Protein AF-A0A954GM32-F1 (afdb_monomer_lite)

Sequence (232 aa):
PTSNLRGQPPFKSEHTPGLSDAQLQRWQVTKVRANELAKTDLSAAANAYQQAVALNPKHAMTSYECGRILEIAGRYDEALPDFIRARDEDICPLRMISELEMTMQYVARDRDVPFINLHEFLENQTPSHILGDEWLVDHVHPSFDGNQQIGLRLAEEFISRRWASVSNINWREHSEVRFKEHFATLDKSYFHRGQRMLRALRGWTRGEADGPHVSTKFPHLLDDSNEPPSTD

Structure (mmCIF, N/CA/C/O backbone):
data_AF-A0A954GM32-F1
#
_entry.id   AF-A0A954GM32-F1
#
loop_
_atom_site.group_PDB
_atom_site.id
_atom_site.type_symbol
_atom_site.label_atom_id
_atom_site.label_alt_id
_atom_site.label_comp_id
_atom_site.label_asym_id
_atom_site.label_entity_id
_atom_site.label_seq_id
_atom_site.pdbx_PDB_ins_code
_atom_site.Cartn_x
_atom_site.Cartn_y
_atom_site.Cartn_z
_atom_site.occupancy
_atom_site.B_iso_or_equiv
_atom_site.auth_seq_id
_atom_site.auth_comp_id
_atom_site.auth_asym_id
_atom_site.auth_atom_id
_atom_site.pdbx_PDB_model_num
ATOM 1 N N . PRO A 1 1 ? -3.009 -0.354 -9.844 1.00 85.81 1 PRO A N 1
ATOM 2 C CA . PRO A 1 1 ? -2.086 0.747 -9.484 1.00 85.81 1 PRO A CA 1
ATOM 3 C C . PRO A 1 1 ? -1.394 0.446 -8.165 1.00 85.81 1 PRO A C 1
ATOM 5 O O . PRO A 1 1 ? -1.975 -0.235 -7.329 1.00 85.81 1 PRO A O 1
ATOM 8 N N . THR A 1 2 ? -0.180 0.945 -7.962 1.00 93.19 2 THR A N 1
ATOM 9 C CA . THR A 1 2 ? 0.515 0.781 -6.682 1.00 93.19 2 THR A CA 1
ATOM 10 C C . THR A 1 2 ? -0.237 1.517 -5.572 1.00 93.19 2 THR A C 1
ATOM 12 O O . THR A 1 2 ? -0.892 2.531 -5.810 1.00 93.19 2 THR A O 1
ATOM 15 N N . SER A 1 3 ? -0.194 0.985 -4.355 1.00 95.31 3 SE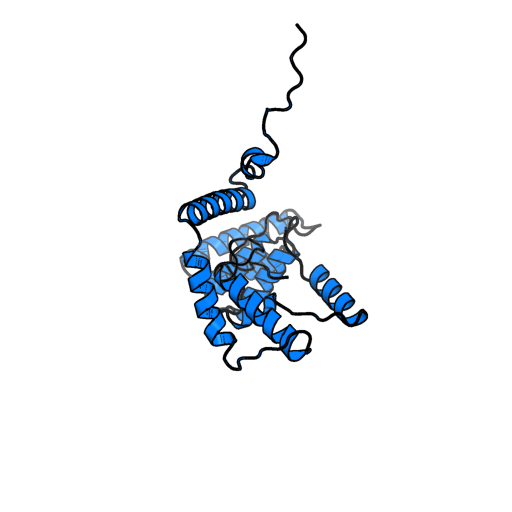R A N 1
ATOM 16 C CA . SER A 1 3 ? -0.804 1.612 -3.180 1.00 95.31 3 SER A CA 1
ATOM 17 C C . SER A 1 3 ? 0.119 1.418 -1.999 1.00 95.31 3 SER A C 1
ATOM 19 O O . SER A 1 3 ? 0.561 0.302 -1.748 1.00 95.31 3 SER A O 1
ATOM 21 N N . ASN A 1 4 ? 0.397 2.495 -1.276 1.00 95.75 4 ASN A N 1
ATOM 22 C CA . ASN A 1 4 ? 1.172 2.414 -0.051 1.00 95.75 4 ASN A CA 1
ATOM 23 C C . ASN A 1 4 ? 0.267 1.851 1.043 1.00 95.75 4 ASN A C 1
ATOM 25 O O . ASN A 1 4 ? -0.637 2.541 1.520 1.00 95.75 4 ASN A O 1
ATOM 29 N N . LEU A 1 5 ? 0.450 0.572 1.366 1.00 96.69 5 LEU A N 1
ATOM 30 C CA . LEU A 1 5 ? -0.408 -0.147 2.301 1.00 96.69 5 LEU A CA 1
ATOM 31 C C . LEU A 1 5 ? 0.021 0.115 3.745 1.00 96.69 5 LEU A C 1
ATOM 33 O O . LEU A 1 5 ? -0.804 0.483 4.579 1.00 96.69 5 LEU A O 1
ATOM 37 N N . ARG A 1 6 ? 1.322 -0.016 4.032 1.00 93.44 6 ARG A N 1
ATOM 38 C CA . ARG A 1 6 ? 1.855 0.065 5.406 1.00 93.44 6 ARG A CA 1
ATOM 39 C C . ARG A 1 6 ? 2.293 1.455 5.861 1.00 93.44 6 ARG A C 1
ATOM 41 O O . ARG A 1 6 ? 2.417 1.673 7.067 1.00 93.44 6 ARG A O 1
ATOM 48 N N . GLY A 1 7 ? 2.584 2.354 4.919 1.00 91.06 7 GLY A N 1
ATOM 49 C CA . GLY A 1 7 ? 3.070 3.715 5.175 1.00 91.06 7 GLY A CA 1
ATOM 50 C C . GLY A 1 7 ? 1.975 4.783 5.136 1.00 91.06 7 GLY A C 1
ATOM 51 O O . GLY A 1 7 ? 2.182 5.893 5.628 1.00 91.06 7 GLY A O 1
ATOM 52 N N . GLN A 1 8 ? 0.790 4.454 4.609 1.00 91.62 8 GLN A N 1
ATOM 53 C CA . GLN A 1 8 ? -0.335 5.381 4.526 1.00 91.62 8 GLN A CA 1
ATOM 54 C C . GLN A 1 8 ? -1.547 4.881 5.336 1.00 91.62 8 GLN A C 1
ATOM 56 O O . GLN A 1 8 ? -2.275 4.000 4.860 1.00 91.62 8 GLN A O 1
ATOM 61 N N . PRO A 1 9 ? -1.841 5.482 6.507 1.00 93.56 9 PRO A N 1
ATOM 62 C CA . PRO A 1 9 ? -3.074 5.199 7.230 1.00 93.56 9 PRO A CA 1
ATOM 63 C C . PRO A 1 9 ? -4.310 5.647 6.433 1.00 93.56 9 PRO A C 1
ATOM 65 O O . PRO A 1 9 ? -4.191 6.474 5.522 1.00 93.56 9 PRO A O 1
ATOM 68 N N . PRO A 1 10 ? -5.501 5.124 6.768 1.00 94.44 10 PRO A N 1
ATOM 69 C CA . PRO A 1 10 ? -6.756 5.599 6.203 1.00 94.44 10 PRO A CA 1
ATOM 70 C C . PRO A 1 10 ? -6.972 7.095 6.441 1.00 94.44 10 PRO A C 1
ATOM 72 O O . PRO A 1 10 ? -6.672 7.593 7.528 1.00 94.44 10 PRO A O 1
ATOM 75 N N . PHE A 1 11 ? -7.527 7.796 5.454 1.00 91.25 11 PHE A N 1
ATOM 76 C CA . PHE A 1 11 ? -7.845 9.222 5.555 1.00 91.25 11 PHE A CA 1
ATOM 77 C C . PHE A 1 11 ? -9.081 9.467 6.414 1.00 91.25 11 PHE A C 1
ATOM 79 O O . PHE A 1 11 ? -9.117 10.411 7.205 1.00 91.25 11 PHE A O 1
ATOM 86 N N . LYS A 1 12 ? -10.106 8.618 6.268 1.00 92.25 12 LYS A N 1
ATOM 87 C CA . LYS A 1 12 ? -11.331 8.717 7.058 1.00 92.25 12 LYS A CA 1
ATOM 88 C C . LYS A 1 12 ? -11.894 7.333 7.357 1.00 92.25 12 LYS A C 1
ATOM 90 O O . LYS A 1 12 ? -12.041 6.496 6.478 1.00 92.25 12 LYS A O 1
ATOM 95 N N . SER A 1 13 ? -12.235 7.100 8.620 1.00 95.00 13 SER A N 1
ATOM 96 C CA . SER A 1 13 ? -12.880 5.864 9.073 1.00 95.00 13 SER A CA 1
ATOM 97 C C . SER A 1 13 ? -14.277 6.157 9.590 1.00 95.00 13 SER A C 1
ATOM 99 O O . SER A 1 13 ? -14.496 7.166 10.259 1.00 95.00 13 SER A O 1
ATOM 101 N N . GLU A 1 14 ? -15.203 5.249 9.318 1.00 96.00 14 GLU A N 1
ATOM 102 C CA . GLU A 1 14 ? -16.542 5.255 9.898 1.00 96.00 14 GLU A CA 1
ATOM 103 C C . GLU A 1 14 ? -16.808 3.912 10.577 1.00 96.00 14 GLU A C 1
ATOM 105 O O . GLU A 1 14 ? -16.136 2.909 10.329 1.00 96.00 14 GLU A O 1
ATOM 110 N N . HIS A 1 15 ? -17.749 3.898 11.516 1.00 97.75 15 HIS A N 1
ATOM 111 C CA . HIS A 1 15 ? -18.150 2.652 12.150 1.00 97.75 15 HIS A CA 1
ATOM 112 C C . HIS A 1 15 ? -19.008 1.822 11.202 1.00 97.75 15 HIS A C 1
ATOM 114 O O . HIS A 1 15 ? -19.748 2.347 10.371 1.00 97.75 15 HIS A O 1
ATOM 120 N N . THR A 1 16 ? -18.955 0.508 11.391 1.00 97.75 16 THR A N 1
ATOM 121 C CA . THR A 1 16 ? -19.852 -0.430 10.723 1.00 97.75 16 THR A CA 1
ATOM 122 C C . THR A 1 16 ? -21.302 0.016 10.951 1.00 97.75 16 THR A C 1
ATOM 124 O O . THR A 1 16 ? -21.699 0.208 12.106 1.00 97.75 16 THR A O 1
ATOM 127 N N . PRO A 1 17 ? -22.103 0.202 9.885 1.00 97.12 17 PRO A N 1
ATOM 128 C CA . PRO A 1 17 ? -23.486 0.633 10.028 1.00 97.12 17 PRO A CA 1
ATOM 129 C C . PRO A 1 17 ? -24.294 -0.323 10.911 1.00 97.12 17 PRO A C 1
ATOM 131 O O . PRO A 1 17 ? -24.181 -1.542 10.789 1.00 97.12 17 PRO A O 1
ATOM 134 N N . GLY A 1 18 ? -25.130 0.235 11.789 1.00 97.06 18 GLY A N 1
ATOM 135 C CA . GLY A 1 18 ? -26.040 -0.541 12.638 1.00 97.06 18 GLY A CA 1
ATOM 136 C C . GLY A 1 18 ? -25.435 -1.100 13.931 1.00 97.06 18 GLY A C 1
ATOM 137 O O . GLY A 1 18 ? -26.121 -1.841 14.634 1.00 97.06 18 GLY A O 1
ATOM 138 N N . LEU A 1 19 ? -24.192 -0.753 14.285 1.00 97.50 19 LEU A N 1
ATOM 139 C CA . LEU A 1 19 ? -23.661 -1.071 15.613 1.00 97.50 19 LEU A CA 1
ATOM 140 C C . LEU A 1 19 ? -24.409 -0.292 16.705 1.00 97.50 19 LEU A C 1
ATOM 142 O O . LEU A 1 19 ? -24.574 0.921 16.622 1.00 97.50 19 LEU A O 1
ATOM 146 N N . SER A 1 20 ? -24.819 -1.002 17.755 1.00 98.00 20 SER A N 1
ATOM 147 C CA . SER A 1 20 ? -25.364 -0.407 18.981 1.00 98.00 20 SER A CA 1
ATOM 148 C C . SER A 1 20 ? -24.281 0.283 19.815 1.00 98.00 20 SER A C 1
ATOM 150 O O . SER A 1 20 ? -23.107 -0.095 19.761 1.00 98.00 20 SER A O 1
ATOM 152 N N . ASP A 1 21 ? -24.686 1.197 20.699 1.00 97.88 21 ASP A N 1
ATOM 153 C CA . ASP A 1 21 ? -23.781 1.846 21.657 1.00 97.88 21 ASP A CA 1
ATOM 154 C C . ASP A 1 21 ? -22.993 0.825 22.488 1.00 97.88 21 ASP A C 1
ATOM 156 O O . ASP A 1 21 ? -21.792 0.969 22.692 1.00 97.88 21 ASP A O 1
ATOM 160 N N . ALA A 1 22 ? -23.626 -0.276 22.904 1.00 98.00 22 ALA A N 1
ATOM 161 C CA . ALA A 1 22 ? -22.954 -1.342 23.646 1.00 98.00 22 ALA A CA 1
ATOM 162 C C . ALA A 1 22 ? -21.897 -2.093 22.809 1.00 98.00 22 ALA A C 1
ATOM 164 O O . ALA A 1 22 ? -20.917 -2.605 23.355 1.00 98.00 22 ALA A O 1
ATOM 165 N N . GLN A 1 23 ? -22.073 -2.207 21.489 1.00 97.75 23 GLN A N 1
ATOM 166 C CA . GLN A 1 23 ? -21.044 -2.755 20.596 1.00 97.75 23 GLN A CA 1
ATOM 167 C C . GLN A 1 23 ? -19.897 -1.763 20.404 1.00 97.75 23 GLN A C 1
ATOM 169 O O . GLN A 1 23 ? -18.741 -2.167 20.513 1.00 97.75 23 GLN A O 1
ATOM 174 N N . LEU A 1 24 ? -20.207 -0.480 20.202 1.00 98.12 24 LEU A N 1
ATOM 175 C CA . LEU A 1 24 ? -19.203 0.578 20.065 1.00 98.12 24 LEU A CA 1
ATOM 176 C C . LEU A 1 24 ? -18.358 0.728 21.335 1.00 98.12 24 LEU A C 1
ATOM 178 O O . LEU A 1 24 ? -17.135 0.789 21.252 1.00 98.12 24 LEU A O 1
ATOM 182 N N . GLN A 1 25 ? -18.980 0.684 22.516 1.00 98.31 25 GLN A N 1
ATOM 183 C CA . GLN A 1 25 ? -18.265 0.708 23.794 1.00 98.31 25 GLN A CA 1
ATOM 184 C C . GLN A 1 25 ? -17.346 -0.508 23.957 1.00 98.31 25 GLN A C 1
ATOM 186 O O . GLN A 1 25 ? -16.184 -0.358 24.332 1.00 98.31 25 GLN A O 1
ATOM 191 N N . ARG A 1 26 ? -17.820 -1.717 23.618 1.00 98.44 26 ARG A N 1
ATOM 192 C CA . ARG A 1 26 ? -16.974 -2.923 23.642 1.00 98.44 26 ARG A CA 1
ATOM 193 C C . ARG A 1 26 ? -15.796 -2.814 22.680 1.00 98.44 26 ARG A C 1
ATOM 195 O O . ARG A 1 26 ? -14.677 -3.131 23.066 1.00 98.44 26 ARG A O 1
ATOM 202 N N . TRP A 1 27 ? -16.032 -2.349 21.456 1.00 98.50 27 TRP A N 1
ATOM 203 C CA . TRP A 1 27 ? -14.974 -2.098 20.478 1.00 98.50 27 TRP A CA 1
ATOM 204 C C . TRP A 1 27 ? -13.935 -1.102 21.014 1.00 98.50 27 TRP A C 1
ATOM 206 O O . TRP A 1 27 ? -12.740 -1.398 20.988 1.00 98.50 27 TRP A O 1
ATOM 216 N N . GLN A 1 28 ? -14.382 0.023 21.579 1.00 97.88 28 GLN A N 1
ATOM 217 C CA . GLN A 1 28 ? -13.510 1.061 22.130 1.00 97.88 28 GLN A CA 1
ATOM 218 C C . GLN A 1 28 ? -12.652 0.537 23.291 1.00 97.88 28 GLN A C 1
ATOM 220 O O . GLN A 1 28 ? -11.442 0.761 23.316 1.00 97.88 28 GLN A O 1
ATOM 225 N N . VAL A 1 29 ? -13.250 -0.199 24.233 1.00 98.31 29 VAL A N 1
ATOM 226 C CA . VAL A 1 29 ? -12.519 -0.813 25.356 1.00 98.31 29 VAL A CA 1
ATOM 227 C C . VAL A 1 29 ? -11.478 -1.814 24.850 1.00 98.31 29 VAL A C 1
ATOM 229 O O . VAL A 1 29 ? -10.335 -1.799 25.313 1.00 98.31 29 VAL A O 1
ATOM 232 N N . THR A 1 30 ? -11.832 -2.649 23.869 1.00 98.06 30 THR A N 1
ATOM 233 C CA . THR A 1 30 ? -10.901 -3.613 23.264 1.00 98.06 30 THR A CA 1
ATOM 234 C C . THR A 1 30 ? -9.732 -2.911 22.573 1.00 98.06 30 THR A C 1
ATOM 236 O O . THR A 1 30 ? -8.588 -3.318 22.775 1.00 98.06 30 THR A O 1
ATOM 239 N N . LYS A 1 31 ? -9.981 -1.818 21.838 1.00 96.94 31 LYS A N 1
ATOM 240 C CA . LYS A 1 31 ? -8.920 -0.991 21.239 1.00 96.94 31 LYS A CA 1
ATOM 241 C C . LYS A 1 31 ? -7.969 -0.406 22.282 1.00 96.94 31 LYS A C 1
ATOM 243 O O . LYS A 1 31 ? -6.755 -0.489 22.119 1.00 96.94 31 LYS A O 1
ATOM 248 N N . VAL A 1 32 ? -8.502 0.179 23.357 1.00 94.81 32 VAL A N 1
ATOM 249 C CA . VAL A 1 32 ? -7.678 0.748 24.440 1.00 94.81 32 VAL A CA 1
ATOM 250 C C . VAL A 1 32 ? -6.807 -0.336 25.072 1.00 94.81 32 VAL A C 1
ATOM 252 O O . VAL A 1 32 ? -5.607 -0.138 25.245 1.00 94.81 32 VAL A O 1
ATOM 255 N N . ARG A 1 33 ? -7.377 -1.515 25.339 1.00 97.25 33 ARG A N 1
ATOM 256 C CA . ARG A 1 33 ? -6.612 -2.665 25.833 1.00 97.25 33 ARG A CA 1
ATOM 257 C C . ARG A 1 33 ? -5.510 -3.083 24.856 1.00 97.25 33 ARG A C 1
ATOM 259 O O . ARG A 1 33 ? -4.399 -3.354 25.300 1.00 97.25 33 ARG A O 1
ATOM 266 N N . ALA A 1 34 ? -5.799 -3.138 23.556 1.00 93.06 34 ALA A N 1
ATOM 267 C CA . ALA A 1 34 ? -4.814 -3.492 22.537 1.00 93.06 34 ALA A CA 1
ATOM 268 C C . ALA A 1 34 ? -3.636 -2.500 22.510 1.00 93.06 34 ALA A C 1
ATOM 270 O O . ALA A 1 34 ? -2.484 -2.921 22.457 1.00 93.06 34 ALA A O 1
ATOM 271 N N . ASN A 1 35 ? -3.916 -1.199 22.650 1.00 89.81 35 ASN A N 1
ATOM 272 C CA . ASN A 1 35 ? -2.895 -0.153 22.768 1.00 89.81 35 ASN A CA 1
ATOM 273 C C . ASN A 1 35 ? -2.014 -0.292 24.013 1.00 89.81 35 ASN A C 1
ATOM 275 O O . ASN A 1 35 ? -0.806 -0.076 23.934 1.00 89.81 35 ASN A O 1
ATOM 279 N N . GLU A 1 36 ? -2.590 -0.655 25.159 1.00 92.06 36 GLU A N 1
ATOM 280 C CA . GLU A 1 36 ? -1.801 -0.901 26.370 1.00 92.06 36 GLU A CA 1
ATOM 281 C C . GLU A 1 36 ? -0.928 -2.152 26.234 1.00 92.06 36 GLU A C 1
ATOM 283 O O . GLU A 1 36 ? 0.252 -2.116 26.579 1.00 92.06 36 GLU A O 1
ATOM 288 N N . LEU A 1 37 ? -1.471 -3.233 25.662 1.00 90.44 37 LEU A N 1
ATOM 289 C CA . LEU A 1 37 ? -0.716 -4.461 25.400 1.00 90.44 37 LEU A CA 1
ATOM 290 C C . LEU A 1 37 ? 0.425 -4.233 24.406 1.00 90.44 37 LEU A C 1
ATOM 292 O O . LEU A 1 37 ? 1.495 -4.798 24.587 1.00 90.44 37 LEU A O 1
ATOM 296 N N . ALA A 1 38 ? 0.253 -3.362 23.407 1.00 89.00 38 ALA A N 1
ATOM 297 C CA . ALA A 1 38 ? 1.286 -3.083 22.406 1.00 89.00 38 ALA A CA 1
ATOM 298 C C . ALA A 1 38 ? 2.599 -2.544 23.006 1.00 89.00 38 ALA A C 1
ATOM 300 O O . ALA A 1 38 ? 3.642 -2.612 22.360 1.00 89.00 38 ALA A O 1
ATOM 301 N N . LYS A 1 39 ? 2.568 -2.035 24.246 1.00 91.56 39 LYS A N 1
ATOM 302 C CA . LYS A 1 39 ? 3.750 -1.542 24.967 1.00 91.56 39 LYS A CA 1
ATOM 303 C C . LYS A 1 39 ? 4.606 -2.661 25.567 1.00 91.56 39 LYS A C 1
ATOM 305 O O . LYS A 1 39 ? 5.760 -2.410 25.902 1.00 91.56 39 LYS A O 1
ATOM 310 N N . THR A 1 40 ? 4.049 -3.856 25.761 1.00 94.25 40 THR A N 1
ATOM 311 C CA . THR A 1 40 ? 4.691 -4.934 26.534 1.00 94.25 40 THR A CA 1
ATOM 312 C C . THR A 1 40 ? 4.609 -6.308 25.873 1.00 94.25 40 THR A C 1
ATOM 314 O O . THR A 1 40 ? 5.534 -7.099 26.029 1.00 94.25 40 THR A O 1
ATOM 317 N N . ASP A 1 41 ? 3.541 -6.594 25.130 1.00 94.81 41 ASP A N 1
ATOM 318 C CA . ASP A 1 41 ? 3.274 -7.881 24.492 1.00 94.81 41 ASP A CA 1
ATOM 319 C C . ASP A 1 41 ? 2.560 -7.684 23.144 1.00 94.81 41 ASP A C 1
ATOM 321 O O . ASP A 1 41 ? 1.339 -7.515 23.057 1.00 94.81 41 ASP A O 1
ATOM 325 N N . LEU A 1 42 ? 3.346 -7.744 22.067 1.00 90.25 42 LEU A N 1
ATOM 326 C CA . LEU A 1 42 ? 2.861 -7.590 20.695 1.00 90.25 42 LEU A CA 1
ATOM 327 C C . LEU A 1 42 ? 1.902 -8.710 20.269 1.00 90.25 42 LEU A C 1
ATOM 329 O O . LEU A 1 42 ? 0.994 -8.464 19.477 1.00 90.25 42 LEU A O 1
ATOM 333 N N . SER A 1 43 ? 2.064 -9.930 20.791 1.00 94.56 43 SER A N 1
ATOM 334 C CA . SER A 1 43 ? 1.190 -11.057 20.446 1.00 94.56 43 SER A CA 1
ATOM 335 C C . SER A 1 43 ? -0.190 -10.880 21.077 1.00 94.56 43 SER A C 1
ATOM 337 O O . SER A 1 43 ? -1.218 -10.991 20.402 1.00 94.56 43 SER A O 1
ATOM 339 N N . ALA A 1 44 ? -0.226 -10.510 22.360 1.00 95.56 44 ALA A N 1
ATOM 340 C CA . ALA A 1 44 ? -1.471 -10.177 23.042 1.00 95.56 44 ALA A CA 1
ATOM 341 C C . ALA A 1 44 ? -2.147 -8.941 22.425 1.00 95.56 44 ALA A C 1
ATOM 343 O O . ALA A 1 44 ? -3.373 -8.924 22.282 1.00 95.56 44 ALA A O 1
ATOM 344 N N . ALA A 1 45 ? -1.364 -7.935 22.022 1.00 93.31 45 ALA A N 1
ATOM 345 C CA . ALA A 1 45 ? -1.867 -6.761 21.316 1.00 93.31 45 ALA A CA 1
ATOM 346 C C . ALA A 1 45 ? -2.505 -7.130 19.972 1.00 93.31 45 ALA A C 1
ATOM 348 O O . ALA A 1 45 ? -3.625 -6.698 19.706 1.00 93.31 45 ALA A O 1
ATOM 349 N N . ALA A 1 46 ? -1.844 -7.969 19.165 1.00 94.62 46 ALA A N 1
ATOM 350 C CA . ALA A 1 46 ? -2.376 -8.451 17.891 1.00 94.62 46 ALA A CA 1
ATOM 351 C C . ALA A 1 46 ? -3.722 -9.164 18.083 1.00 94.62 46 ALA A C 1
ATOM 353 O O . ALA A 1 46 ? -4.700 -8.823 17.424 1.00 94.62 46 ALA A O 1
ATOM 354 N N . ASN A 1 47 ? -3.810 -10.075 19.058 1.00 97.81 47 ASN A N 1
ATOM 355 C CA . ASN A 1 47 ? -5.058 -10.779 19.367 1.00 97.81 47 ASN A CA 1
ATOM 356 C C . ASN A 1 47 ? -6.184 -9.814 19.783 1.00 97.81 47 ASN A C 1
ATOM 358 O O . ASN A 1 47 ? -7.336 -9.980 19.381 1.00 97.81 47 ASN A O 1
ATOM 362 N N . ALA A 1 48 ? -5.870 -8.795 20.589 1.00 97.81 48 ALA A N 1
ATOM 363 C CA . ALA A 1 48 ? -6.846 -7.784 20.991 1.00 97.81 48 ALA A CA 1
ATOM 364 C C . ALA A 1 48 ? -7.274 -6.897 19.808 1.00 97.81 48 ALA A C 1
ATOM 366 O O . ALA A 1 48 ? -8.459 -6.595 19.666 1.00 97.81 48 ALA A O 1
ATOM 367 N N . TYR A 1 49 ? -6.349 -6.529 18.919 1.00 97.88 49 TYR A N 1
ATOM 368 C CA . TYR A 1 49 ? -6.670 -5.792 17.699 1.00 97.88 49 TYR A CA 1
ATOM 369 C C . TYR A 1 49 ? -7.545 -6.600 16.741 1.00 97.88 49 TYR A C 1
ATOM 371 O O . TYR A 1 49 ? -8.546 -6.073 16.263 1.00 97.88 49 TYR A O 1
ATOM 379 N N . GLN A 1 50 ? -7.262 -7.887 16.544 1.00 98.44 50 GLN A N 1
ATOM 380 C CA . GLN A 1 50 ? -8.107 -8.782 15.746 1.00 98.44 50 GLN A CA 1
ATOM 381 C C . GLN A 1 50 ? -9.533 -8.878 16.318 1.00 98.44 50 GLN A C 1
ATOM 383 O O . GLN A 1 50 ? -10.511 -8.846 15.570 1.00 98.44 50 GLN A O 1
ATOM 388 N N . GLN A 1 51 ? -9.685 -8.906 17.650 1.00 98.50 51 GLN A N 1
ATOM 389 C CA . GLN A 1 51 ? -11.003 -8.821 18.296 1.00 98.50 51 GLN A CA 1
ATOM 390 C C . GLN A 1 51 ? -11.687 -7.469 18.045 1.00 98.50 51 GLN A C 1
ATOM 392 O O . GLN A 1 51 ? -12.894 -7.428 17.806 1.00 98.50 51 GLN A O 1
ATOM 397 N N . ALA A 1 52 ? -10.942 -6.361 18.080 1.00 98.19 52 ALA A N 1
ATOM 398 C CA . ALA A 1 52 ? -11.485 -5.044 17.758 1.00 98.19 52 ALA A CA 1
ATOM 399 C C . ALA A 1 52 ? -11.944 -4.968 16.291 1.00 98.19 52 ALA A C 1
ATOM 401 O O . ALA A 1 52 ? -13.046 -4.488 16.031 1.00 98.19 52 ALA A O 1
ATOM 402 N N . VAL A 1 53 ? -11.160 -5.498 15.347 1.00 98.44 53 VAL A N 1
ATOM 403 C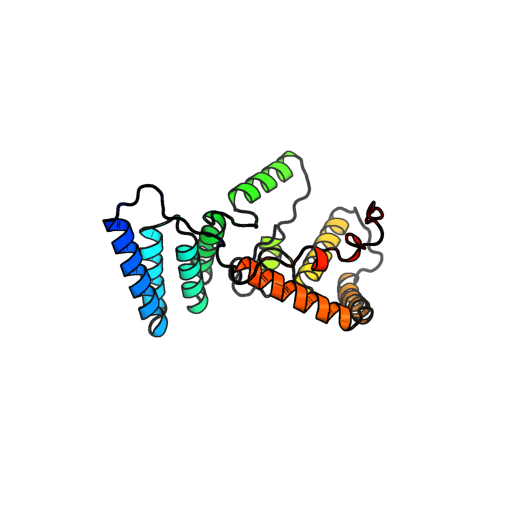 CA . VAL A 1 53 ? -11.558 -5.615 13.935 1.00 98.44 53 VAL A CA 1
ATOM 404 C C . VAL A 1 53 ? -12.850 -6.427 13.814 1.00 98.44 53 VAL A C 1
ATOM 406 O O . VAL A 1 53 ? -13.789 -5.973 13.172 1.00 98.44 53 VAL A O 1
ATOM 409 N N . ALA A 1 54 ? -12.968 -7.569 14.497 1.00 98.25 54 ALA A N 1
ATOM 410 C CA . ALA A 1 54 ? -14.183 -8.388 14.453 1.00 98.25 54 ALA A CA 1
ATOM 411 C C . ALA A 1 54 ? -15.436 -7.669 15.000 1.00 98.25 54 ALA A C 1
ATOM 413 O O . ALA A 1 54 ? -16.543 -7.895 14.512 1.00 98.25 54 ALA A O 1
ATOM 414 N N . LEU A 1 55 ? -15.279 -6.797 16.002 1.00 98.38 55 LEU A N 1
ATOM 415 C CA . LEU A 1 55 ? -16.382 -6.011 16.571 1.00 98.38 55 LEU A CA 1
ATOM 416 C C . LEU A 1 55 ? -16.824 -4.851 15.668 1.00 98.38 55 LEU A C 1
ATOM 418 O O . LEU A 1 55 ? -17.977 -4.427 15.751 1.00 98.38 55 LEU A O 1
ATOM 422 N N . ASN A 1 56 ? -15.919 -4.319 14.844 1.00 98.06 56 ASN A N 1
ATOM 423 C CA . ASN A 1 56 ? -16.184 -3.187 13.962 1.00 98.06 56 ASN A CA 1
ATOM 424 C C . ASN A 1 56 ? -15.442 -3.341 12.618 1.00 98.06 56 ASN A C 1
ATOM 426 O O . ASN A 1 56 ? -14.489 -2.603 12.351 1.00 98.06 56 ASN A O 1
ATOM 430 N N . PRO A 1 57 ? -15.862 -4.297 11.771 1.00 97.44 57 PRO A N 1
ATOM 431 C CA . PRO A 1 57 ? -15.083 -4.742 10.612 1.00 97.44 57 PRO A CA 1
ATOM 432 C C . PRO A 1 57 ? -14.871 -3.674 9.537 1.00 97.44 57 PRO A C 1
ATOM 434 O O . PRO A 1 57 ? -13.876 -3.741 8.823 1.00 97.44 57 PRO A O 1
ATOM 437 N N . LYS A 1 58 ? -15.760 -2.675 9.443 1.00 97.56 58 LYS A N 1
ATOM 438 C CA . LYS A 1 58 ? -15.639 -1.565 8.483 1.00 97.56 58 LYS A CA 1
ATOM 439 C C . LYS A 1 58 ? -14.847 -0.364 8.996 1.00 97.56 58 LYS A C 1
ATOM 441 O O . LYS A 1 58 ? -14.673 0.618 8.286 1.00 97.56 58 LYS A O 1
ATOM 446 N N . HIS A 1 59 ? -14.357 -0.405 10.235 1.00 98.25 59 HIS A N 1
ATOM 447 C CA . HIS A 1 59 ? -13.563 0.700 10.756 1.00 98.25 59 HIS A CA 1
ATOM 448 C C . HIS A 1 59 ? -12.116 0.610 10.255 1.00 98.25 59 HIS A C 1
ATOM 450 O O . HIS A 1 59 ? -11.264 -0.038 10.873 1.00 98.25 59 HIS A O 1
ATOM 456 N N . ALA A 1 60 ? -11.841 1.282 9.134 1.00 97.75 60 ALA A N 1
ATOM 457 C CA . ALA A 1 60 ? -10.571 1.227 8.411 1.00 97.75 60 ALA A CA 1
ATOM 458 C C . ALA A 1 60 ? -9.332 1.417 9.299 1.00 97.75 60 ALA A C 1
ATOM 460 O O . ALA A 1 60 ? -8.406 0.607 9.244 1.00 97.75 60 ALA A O 1
ATOM 461 N N . MET A 1 61 ? -9.321 2.431 10.173 1.00 97.62 61 MET A N 1
ATOM 462 C CA . MET A 1 61 ? -8.180 2.701 11.058 1.00 97.62 61 MET A CA 1
ATOM 463 C C . MET A 1 61 ? -7.900 1.544 12.026 1.00 97.62 61 MET A C 1
ATOM 465 O O . MET A 1 61 ? -6.748 1.289 12.347 1.00 97.62 61 MET A O 1
ATOM 469 N N . THR A 1 62 ? -8.922 0.799 12.462 1.00 97.88 62 THR A N 1
ATOM 470 C CA . THR A 1 62 ? -8.706 -0.363 13.347 1.00 97.88 62 THR A CA 1
ATOM 471 C C . THR A 1 62 ? -8.045 -1.514 12.608 1.00 97.88 62 THR A C 1
ATOM 473 O O . THR A 1 62 ? -7.173 -2.167 13.176 1.00 97.88 62 THR A O 1
ATOM 476 N N . SER A 1 63 ? -8.416 -1.735 11.345 1.00 98.56 63 SER A N 1
ATOM 477 C CA . SER A 1 63 ? -7.711 -2.698 10.494 1.00 98.56 63 SER A CA 1
ATOM 478 C C . SER A 1 63 ? -6.266 -2.248 10.268 1.00 98.56 63 SER A C 1
ATOM 480 O O . SER A 1 63 ? -5.348 -3.034 10.463 1.00 98.56 63 SER A O 1
ATOM 482 N N . TYR A 1 64 ? -6.034 -0.960 9.987 1.00 98.38 64 TYR A N 1
ATOM 483 C CA . TYR A 1 64 ? -4.676 -0.432 9.820 1.00 98.38 64 TYR A CA 1
ATOM 484 C C . TYR A 1 64 ? -3.813 -0.654 11.068 1.00 98.38 64 TYR A C 1
ATOM 486 O O . TYR A 1 64 ? -2.711 -1.185 10.969 1.00 98.38 64 TYR A O 1
ATOM 494 N N . GLU A 1 65 ? -4.317 -0.293 12.250 1.00 97.81 65 GLU A N 1
ATOM 495 C CA . GLU A 1 65 ? -3.618 -0.498 13.523 1.00 97.81 65 GLU A CA 1
ATOM 496 C C . GLU A 1 65 ? -3.329 -1.989 13.790 1.00 97.81 65 GLU A C 1
ATOM 498 O O . GLU A 1 65 ? -2.234 -2.318 14.248 1.00 97.81 65 GLU A O 1
ATOM 503 N N . CYS A 1 66 ? -4.254 -2.896 13.446 1.00 98.25 66 CYS A N 1
ATOM 504 C CA . CYS A 1 66 ? -4.023 -4.342 13.529 1.00 98.25 66 CYS A CA 1
ATOM 505 C C . CYS A 1 66 ? -2.865 -4.782 12.624 1.00 98.25 66 CYS A C 1
ATOM 507 O O . CYS A 1 66 ? -1.914 -5.406 13.102 1.00 98.25 66 CYS A O 1
ATOM 509 N N . GLY A 1 67 ? -2.895 -4.376 11.349 1.00 98.00 67 GLY A N 1
ATOM 510 C CA . GLY A 1 67 ? -1.829 -4.651 10.386 1.00 98.00 67 GLY A CA 1
ATOM 511 C C . GLY A 1 67 ? -0.474 -4.118 10.858 1.00 98.00 67 GLY A C 1
ATOM 512 O O . GLY A 1 67 ? 0.524 -4.831 10.799 1.00 98.00 67 GLY A O 1
ATOM 513 N N . ARG A 1 68 ? -0.433 -2.908 11.435 1.00 97.62 68 ARG A N 1
ATOM 514 C CA . ARG A 1 68 ? 0.789 -2.325 12.021 1.00 97.62 68 ARG A CA 1
ATOM 515 C C . ARG A 1 68 ? 1.340 -3.164 13.174 1.00 97.62 68 ARG A C 1
ATOM 517 O O . ARG A 1 68 ? 2.547 -3.375 13.236 1.00 97.62 68 ARG A O 1
ATOM 524 N N . ILE A 1 69 ? 0.493 -3.635 14.090 1.00 96.75 69 ILE A N 1
ATOM 525 C CA . ILE A 1 69 ? 0.950 -4.470 15.212 1.00 96.75 69 ILE A CA 1
ATOM 526 C C . ILE A 1 69 ? 1.450 -5.833 14.727 1.00 96.75 69 ILE A C 1
ATOM 528 O O . ILE A 1 69 ? 2.493 -6.293 15.193 1.00 96.75 69 ILE A O 1
ATOM 532 N N . LEU A 1 70 ? 0.758 -6.454 13.770 1.00 97.44 70 LEU A N 1
ATOM 533 C CA . LEU A 1 70 ? 1.185 -7.715 13.158 1.00 97.44 70 LEU A CA 1
ATOM 534 C C . LEU A 1 70 ? 2.513 -7.558 12.401 1.00 97.44 70 LEU A C 1
ATOM 536 O O . LEU A 1 70 ? 3.408 -8.384 12.567 1.00 97.44 70 LEU A O 1
ATOM 540 N N . GLU A 1 71 ? 2.687 -6.463 11.655 1.00 95.62 71 GLU A N 1
ATOM 541 C CA . GLU A 1 71 ? 3.944 -6.120 10.978 1.00 95.62 71 GLU A CA 1
ATOM 542 C C . GLU A 1 71 ? 5.100 -5.964 11.980 1.00 95.62 71 GLU A C 1
ATOM 544 O O . GLU A 1 71 ? 6.164 -6.551 11.788 1.00 95.62 71 GLU A O 1
ATOM 549 N N . ILE A 1 72 ? 4.896 -5.212 13.070 1.00 93.69 72 ILE A N 1
ATOM 550 C CA . ILE A 1 72 ? 5.914 -5.016 14.120 1.00 93.69 72 ILE A CA 1
ATOM 551 C C . ILE A 1 72 ? 6.264 -6.350 14.800 1.00 93.69 72 ILE A C 1
ATOM 553 O O . ILE A 1 72 ? 7.416 -6.567 15.173 1.00 93.69 72 ILE A O 1
ATOM 557 N N . ALA A 1 73 ? 5.297 -7.261 14.923 1.00 91.69 73 ALA A N 1
ATOM 558 C CA . ALA A 1 73 ? 5.507 -8.617 15.427 1.00 91.69 73 ALA A CA 1
ATOM 559 C C . ALA A 1 73 ? 6.166 -9.572 14.407 1.00 91.69 73 ALA A C 1
ATOM 561 O O . ALA A 1 73 ? 6.372 -10.741 14.732 1.00 91.69 73 ALA A O 1
ATOM 562 N N . GLY A 1 74 ? 6.471 -9.115 13.185 1.00 94.25 74 GLY A N 1
ATOM 563 C CA . GLY A 1 74 ? 7.047 -9.933 12.111 1.00 94.25 74 GLY A CA 1
ATOM 564 C C . GLY A 1 74 ? 6.062 -10.905 11.448 1.00 94.25 74 GLY A C 1
ATOM 565 O O . GLY A 1 74 ? 6.479 -11.797 10.716 1.00 94.25 74 GLY A O 1
ATOM 566 N N . ARG A 1 75 ? 4.755 -10.757 11.701 1.00 97.00 75 ARG A N 1
ATOM 567 C CA . ARG A 1 75 ? 3.676 -11.618 11.184 1.00 97.00 75 ARG A CA 1
ATOM 568 C C . ARG A 1 75 ? 3.092 -11.020 9.900 1.00 97.00 75 ARG A C 1
ATOM 570 O O . ARG A 1 75 ? 1.935 -10.608 9.867 1.00 97.00 75 ARG A O 1
ATOM 577 N N . TYR A 1 76 ? 3.915 -10.915 8.858 1.00 96.81 76 TYR A N 1
ATOM 578 C CA . TYR A 1 76 ? 3.570 -10.167 7.642 1.00 96.81 76 TYR A CA 1
ATOM 579 C C . TYR A 1 76 ? 2.379 -10.749 6.869 1.00 96.81 76 TYR A C 1
ATOM 581 O O . TYR A 1 76 ? 1.476 -9.998 6.506 1.00 96.81 76 TYR A O 1
ATOM 589 N N . ASP A 1 77 ? 2.319 -12.074 6.714 1.00 97.12 77 ASP A N 1
ATOM 590 C CA . ASP A 1 77 ? 1.213 -12.754 6.020 1.00 97.12 77 ASP A CA 1
ATOM 591 C C . ASP A 1 77 ? -0.147 -12.475 6.677 1.00 97.12 77 ASP A C 1
ATOM 593 O O . ASP A 1 77 ? -1.176 -12.393 6.010 1.00 97.12 77 ASP A O 1
ATOM 597 N N . GLU A 1 78 ? -0.154 -12.289 7.999 1.00 97.50 78 GLU A N 1
ATOM 598 C CA . GLU A 1 78 ? -1.358 -11.946 8.755 1.00 97.50 78 GLU A CA 1
ATOM 599 C C . GLU A 1 78 ? -1.671 -10.448 8.708 1.00 97.50 78 GLU A C 1
ATOM 601 O O . GLU A 1 78 ? -2.836 -10.067 8.798 1.00 97.50 78 GLU A O 1
ATOM 606 N N . ALA A 1 79 ? -0.656 -9.594 8.551 1.00 98.06 79 ALA A N 1
ATOM 607 C CA . ALA A 1 79 ? -0.817 -8.145 8.482 1.00 98.06 79 ALA A CA 1
ATOM 608 C C . ALA A 1 79 ? -1.411 -7.674 7.146 1.00 98.06 79 ALA A C 1
ATOM 610 O O . ALA A 1 79 ? -2.201 -6.725 7.120 1.00 98.06 79 ALA A O 1
ATOM 611 N N . LEU A 1 80 ? -1.035 -8.314 6.032 1.00 97.69 80 LEU A N 1
ATOM 612 C CA . LEU A 1 80 ? -1.427 -7.888 4.686 1.00 97.69 80 LEU A CA 1
ATOM 613 C C . LEU A 1 80 ? -2.958 -7.770 4.503 1.00 97.69 80 LEU A C 1
ATOM 615 O O . LEU A 1 80 ? -3.410 -6.712 4.051 1.00 97.69 80 LEU A O 1
ATOM 619 N N . PRO A 1 81 ? -3.790 -8.758 4.900 1.00 97.94 81 PRO A N 1
ATOM 620 C CA . PRO A 1 81 ? -5.246 -8.644 4.791 1.00 97.94 81 PRO A CA 1
ATOM 621 C C . PRO A 1 81 ? -5.830 -7.449 5.554 1.00 97.94 81 PRO A C 1
ATOM 623 O O . PRO A 1 81 ? -6.806 -6.845 5.105 1.00 97.94 81 PRO A O 1
ATOM 626 N N . ASP A 1 82 ? -5.243 -7.094 6.698 1.00 98.44 82 ASP A N 1
ATOM 627 C CA . ASP A 1 82 ? -5.689 -5.963 7.506 1.00 98.44 82 ASP A CA 1
ATOM 628 C C . ASP A 1 82 ? -5.320 -4.618 6.866 1.00 98.44 82 ASP A C 1
ATOM 630 O O . ASP A 1 82 ? -6.135 -3.692 6.880 1.00 98.44 82 ASP A O 1
ATOM 634 N N . PHE A 1 83 ? -4.156 -4.512 6.216 1.00 98.38 83 PHE A N 1
ATOM 635 C CA . PHE A 1 83 ? -3.817 -3.324 5.426 1.00 98.38 83 PHE A CA 1
ATOM 636 C C . PHE A 1 83 ? -4.694 -3.169 4.178 1.00 98.38 83 PHE A C 1
ATOM 638 O O . PHE A 1 83 ? -5.133 -2.057 3.874 1.00 98.38 83 PHE A O 1
ATOM 645 N N . ILE A 1 84 ? -4.995 -4.267 3.476 1.00 97.88 84 ILE A N 1
ATOM 646 C CA . ILE A 1 84 ? -5.918 -4.249 2.331 1.00 97.88 84 ILE A CA 1
ATOM 647 C C . ILE A 1 84 ? -7.305 -3.787 2.788 1.00 97.88 84 ILE A C 1
ATOM 649 O O . ILE A 1 84 ? -7.869 -2.866 2.198 1.00 97.88 84 ILE A O 1
ATOM 653 N N . ARG A 1 85 ? -7.824 -4.346 3.892 1.00 98.31 85 ARG A N 1
ATOM 654 C CA . ARG A 1 85 ? -9.112 -3.921 4.461 1.00 98.31 85 ARG A CA 1
ATOM 655 C C . ARG A 1 85 ? -9.093 -2.459 4.889 1.00 98.31 85 ARG A C 1
ATOM 657 O O . ARG A 1 85 ? -10.061 -1.746 4.656 1.00 98.31 85 ARG A O 1
ATOM 664 N N . ALA A 1 86 ? -7.997 -1.995 5.485 1.00 98.25 86 ALA A N 1
ATOM 665 C CA . ALA A 1 86 ? -7.850 -0.596 5.867 1.00 98.25 86 ALA A CA 1
ATOM 666 C C . ALA A 1 86 ? -7.946 0.354 4.668 1.00 98.25 86 ALA A C 1
ATOM 668 O O . ALA A 1 86 ? -8.555 1.411 4.784 1.00 98.25 86 ALA A O 1
ATOM 669 N N . ARG A 1 87 ? -7.362 -0.011 3.523 1.00 97.62 87 ARG A N 1
ATOM 670 C CA . ARG A 1 87 ? -7.508 0.749 2.278 1.00 97.62 87 ARG A CA 1
ATOM 671 C C . ARG A 1 87 ? -8.940 0.698 1.752 1.00 97.62 87 ARG A C 1
ATOM 673 O O . ARG A 1 87 ? -9.461 1.729 1.345 1.00 97.62 87 ARG A O 1
ATOM 680 N N . ASP A 1 88 ? -9.526 -0.493 1.702 1.00 97.94 88 ASP A N 1
ATOM 681 C CA . ASP A 1 88 ? -10.808 -0.721 1.034 1.00 97.94 88 ASP A CA 1
ATOM 682 C C . ASP A 1 88 ? -11.996 -0.130 1.809 1.00 97.94 88 ASP A C 1
ATOM 684 O O . ASP A 1 88 ? -12.956 0.324 1.193 1.00 97.94 88 ASP A O 1
ATOM 688 N N . GLU A 1 89 ? -11.919 -0.095 3.142 1.00 97.88 89 GLU A N 1
ATOM 689 C CA . GLU A 1 89 ? -12.947 0.492 4.017 1.00 97.88 89 GLU A CA 1
ATOM 690 C C . GLU A 1 89 ? -12.684 1.977 4.342 1.00 97.88 89 GLU A C 1
ATOM 692 O O . GLU A 1 89 ? -13.432 2.601 5.098 1.00 97.88 89 GLU A O 1
ATOM 697 N N . ASP A 1 90 ? -11.599 2.559 3.824 1.00 97.06 90 ASP A N 1
ATOM 698 C CA . ASP A 1 90 ? -11.346 3.995 3.941 1.00 97.06 90 ASP A CA 1
ATOM 699 C C . ASP A 1 90 ? -12.439 4.754 3.184 1.00 97.06 90 ASP A C 1
ATOM 701 O O . ASP A 1 90 ? -12.672 4.523 1.999 1.00 97.06 90 ASP A O 1
ATOM 705 N N . ILE A 1 91 ? -13.110 5.683 3.861 1.00 95.56 91 ILE A N 1
ATOM 706 C CA . ILE A 1 91 ? -14.226 6.442 3.281 1.00 95.56 91 ILE A CA 1
ATOM 707 C C . ILE A 1 91 ? -13.734 7.421 2.208 1.00 95.56 91 ILE A C 1
ATOM 709 O O . ILE A 1 91 ? -14.496 7.832 1.332 1.00 95.56 91 ILE A O 1
ATOM 713 N N . CYS A 1 92 ? -12.458 7.805 2.262 1.00 92.94 92 CYS A N 1
ATOM 714 C CA . CYS A 1 92 ? -11.833 8.665 1.266 1.00 92.94 92 CYS A CA 1
ATOM 715 C C . CYS A 1 92 ? -10.430 8.132 0.941 1.00 92.94 92 CYS A C 1
ATOM 717 O O . CYS A 1 92 ? -9.437 8.750 1.314 1.00 92.94 92 CYS A O 1
ATOM 719 N N . PRO A 1 93 ? -10.314 6.988 0.244 1.00 90.12 93 PRO A N 1
ATOM 720 C CA . PRO A 1 93 ? -9.051 6.266 0.142 1.00 90.12 93 PRO A CA 1
ATOM 721 C C . PRO A 1 93 ? -7.968 7.059 -0.595 1.00 90.12 93 PRO A C 1
ATOM 723 O O . PRO A 1 93 ? -6.783 6.807 -0.381 1.00 90.12 93 PRO A O 1
ATOM 726 N N . LEU A 1 94 ? -8.362 7.969 -1.501 1.00 92.56 94 LEU A N 1
ATOM 727 C CA . LEU A 1 94 ? -7.488 8.697 -2.440 1.00 92.56 94 LEU A CA 1
ATOM 728 C C . LEU A 1 94 ? -6.506 7.789 -3.213 1.00 92.56 94 LEU A C 1
ATOM 730 O O . LEU A 1 94 ? -5.560 8.254 -3.836 1.00 92.56 94 LEU A O 1
ATOM 734 N N . ARG A 1 95 ? -6.757 6.480 -3.207 1.00 94.50 95 ARG A N 1
ATOM 735 C CA . ARG A 1 95 ? -5.988 5.405 -3.832 1.00 94.50 95 ARG A CA 1
ATOM 736 C C . ARG A 1 95 ? -6.962 4.327 -4.301 1.00 94.50 95 ARG A C 1
ATOM 738 O O . ARG A 1 95 ? -8.124 4.314 -3.896 1.00 94.50 95 ARG A O 1
ATOM 745 N N . MET A 1 96 ? -6.509 3.446 -5.185 1.00 95.62 96 MET A N 1
ATOM 746 C CA . MET A 1 96 ? -7.382 2.442 -5.793 1.00 95.62 96 MET A CA 1
ATOM 747 C C . MET A 1 96 ? -7.708 1.317 -4.804 1.00 95.62 96 MET A C 1
ATOM 749 O O . MET A 1 96 ? -6.796 0.660 -4.309 1.00 95.62 96 MET A O 1
ATOM 753 N N . ILE A 1 97 ? -8.997 1.100 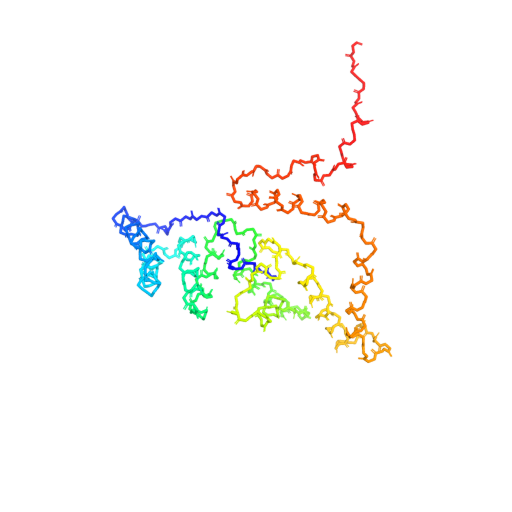-4.536 1.00 96.75 97 ILE A N 1
ATOM 754 C CA . ILE A 1 97 ? -9.495 -0.017 -3.716 1.00 96.75 97 ILE A CA 1
ATOM 755 C C . ILE A 1 97 ? -9.572 -1.317 -4.528 1.00 96.75 97 ILE A C 1
ATOM 757 O O . ILE A 1 97 ? -9.630 -1.272 -5.764 1.00 96.75 97 ILE A O 1
ATOM 761 N N . SER A 1 98 ? -9.635 -2.463 -3.840 1.00 96.44 98 SER A N 1
ATOM 762 C CA . SER A 1 98 ? -9.652 -3.795 -4.473 1.00 96.44 98 SER A CA 1
ATOM 763 C C . SER A 1 98 ? -10.742 -3.940 -5.535 1.00 96.44 98 SER A C 1
ATOM 765 O O . SER A 1 98 ? -10.484 -4.467 -6.612 1.00 96.44 98 SER A O 1
ATOM 767 N N . GLU A 1 99 ? -11.960 -3.462 -5.265 1.00 96.56 99 GLU A N 1
ATOM 768 C CA . GLU A 1 99 ? -13.094 -3.597 -6.193 1.00 96.56 99 GLU A CA 1
ATOM 769 C C . GLU A 1 99 ? -12.850 -2.886 -7.531 1.00 96.56 99 GLU A C 1
ATOM 771 O O . GLU A 1 99 ? -13.068 -3.452 -8.610 1.00 96.56 99 GLU A O 1
ATOM 776 N N . LEU A 1 100 ? -12.335 -1.656 -7.472 1.00 96.25 100 LEU A N 1
ATOM 777 C CA . LEU A 1 100 ? -11.986 -0.896 -8.667 1.00 96.25 100 LEU A CA 1
ATOM 778 C C . LEU A 1 100 ? -10.828 -1.562 -9.411 1.00 96.25 100 LEU A C 1
ATOM 780 O O . LEU A 1 100 ? -10.849 -1.633 -10.640 1.00 96.25 100 LEU A O 1
ATOM 784 N N . GLU A 1 101 ? -9.825 -2.059 -8.686 1.00 95.56 101 GLU A N 1
ATOM 785 C CA . GLU A 1 101 ? -8.687 -2.761 -9.278 1.00 95.56 101 GLU A CA 1
ATOM 786 C C . GLU A 1 101 ? -9.122 -4.037 -10.010 1.00 95.56 101 GLU A C 1
ATOM 788 O O . GLU A 1 101 ? -8.741 -4.231 -11.167 1.00 95.56 101 GLU A O 1
ATOM 793 N N . MET A 1 102 ? -9.989 -4.851 -9.402 1.00 96.12 102 MET A N 1
ATOM 794 C CA . MET A 1 102 ? -10.582 -6.027 -10.048 1.00 96.12 102 MET A CA 1
ATOM 795 C C . MET A 1 102 ? -11.370 -5.645 -11.306 1.00 96.12 102 MET A C 1
ATOM 797 O O . MET A 1 102 ? -11.242 -6.306 -12.337 1.00 96.12 102 MET A O 1
ATOM 801 N N . THR A 1 103 ? -12.137 -4.551 -11.259 1.00 97.12 103 THR A N 1
ATOM 802 C CA . THR A 1 103 ? -12.894 -4.047 -12.418 1.00 97.12 103 THR A CA 1
ATOM 803 C C . THR A 1 103 ? -11.963 -3.615 -13.552 1.00 97.12 103 THR A C 1
ATOM 805 O O . THR A 1 103 ? -12.174 -3.976 -14.709 1.00 97.12 103 THR A O 1
ATOM 808 N N . MET A 1 104 ? -10.895 -2.884 -13.234 1.00 96.38 104 MET A N 1
ATOM 809 C CA . MET A 1 104 ? -9.881 -2.477 -14.206 1.00 96.38 104 MET A CA 1
ATOM 810 C C . MET A 1 104 ? -9.196 -3.695 -14.844 1.00 96.38 104 MET A C 1
ATOM 812 O O . MET A 1 104 ? -9.047 -3.737 -16.065 1.00 96.38 104 MET A O 1
ATOM 816 N N . GLN A 1 105 ? -8.816 -4.698 -14.047 1.00 96.06 105 GLN A N 1
ATOM 817 C CA . GLN A 1 105 ? -8.217 -5.940 -14.549 1.00 96.06 105 GLN A CA 1
ATOM 818 C C . GLN A 1 105 ? -9.185 -6.731 -15.435 1.00 96.06 105 GLN A C 1
ATOM 820 O O . GLN A 1 105 ? -8.776 -7.274 -16.464 1.00 9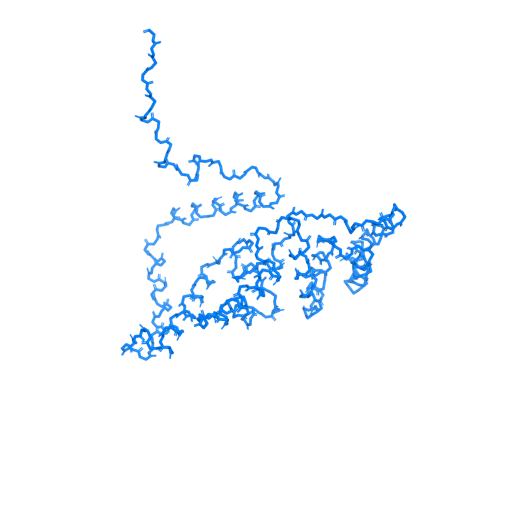6.06 105 GLN A O 1
ATOM 825 N N . TYR A 1 106 ? -10.468 -6.778 -15.063 1.00 97.19 106 TYR A N 1
ATOM 826 C CA . TYR A 1 106 ? -11.515 -7.382 -15.881 1.00 97.19 106 TYR A CA 1
ATOM 827 C C . TYR A 1 106 ? -11.617 -6.692 -17.243 1.00 97.19 106 TYR A C 1
ATOM 829 O O . TYR A 1 106 ? -11.540 -7.369 -18.263 1.00 97.19 106 TYR A O 1
ATOM 837 N N . VAL A 1 107 ? -11.721 -5.358 -17.274 1.00 97.81 107 VAL A N 1
ATOM 838 C CA . VAL A 1 107 ? -11.804 -4.596 -18.532 1.00 97.81 107 VAL A CA 1
ATOM 839 C C . VAL A 1 107 ? -10.548 -4.795 -19.377 1.00 97.81 107 VAL A C 1
ATOM 841 O O . VAL A 1 107 ? -10.658 -4.982 -20.586 1.00 97.81 107 VAL A O 1
ATOM 844 N N . ALA A 1 108 ? -9.361 -4.793 -18.765 1.00 97.44 108 ALA A N 1
ATOM 845 C CA . ALA A 1 108 ? -8.121 -5.038 -19.492 1.00 97.44 108 ALA A CA 1
ATOM 846 C C . ALA A 1 108 ? -8.127 -6.421 -20.162 1.00 97.44 108 ALA A C 1
ATOM 848 O O . ALA A 1 108 ? -7.815 -6.531 -21.343 1.00 97.44 108 ALA A O 1
ATOM 849 N N . ARG A 1 109 ? -8.570 -7.461 -19.444 1.00 97.25 109 ARG A N 1
ATOM 850 C CA . ARG A 1 109 ? -8.704 -8.820 -19.984 1.00 97.25 109 ARG A CA 1
ATOM 851 C C . ARG A 1 109 ? -9.766 -8.917 -21.082 1.00 97.25 109 ARG A C 1
ATOM 853 O O . ARG A 1 109 ? -9.493 -9.498 -22.124 1.00 97.25 109 ARG A O 1
ATOM 860 N N . ASP A 1 110 ? -10.951 -8.352 -20.855 1.00 98.25 110 ASP A N 1
ATOM 861 C CA . ASP A 1 110 ? -12.078 -8.351 -21.805 1.00 98.25 110 ASP A CA 1
ATOM 862 C C . ASP A 1 110 ? -11.711 -7.676 -23.134 1.00 98.25 110 ASP A C 1
ATOM 864 O O . ASP A 1 110 ? -12.147 -8.096 -24.203 1.00 98.25 110 ASP A O 1
ATOM 868 N N . ARG A 1 111 ? -10.870 -6.639 -23.073 1.00 98.00 111 ARG A N 1
ATOM 869 C CA . ARG A 1 111 ? -10.437 -5.857 -24.238 1.00 98.00 111 ARG A CA 1
ATOM 870 C C . ARG A 1 111 ? -9.091 -6.275 -24.809 1.00 98.00 111 ARG A C 1
ATOM 872 O O . ARG A 1 111 ? -8.595 -5.577 -25.689 1.00 98.00 111 ARG A O 1
ATOM 879 N N . ASP A 1 112 ? -8.508 -7.361 -24.306 1.00 96.25 112 ASP A N 1
ATOM 880 C CA . ASP A 1 112 ? -7.161 -7.820 -24.666 1.00 96.25 112 ASP A CA 1
ATOM 881 C C . ASP A 1 112 ? -6.106 -6.695 -24.576 1.00 96.25 112 ASP A C 1
ATOM 883 O O . ASP A 1 112 ? -5.194 -6.561 -25.393 1.00 96.25 112 ASP A O 1
ATOM 887 N N . VAL A 1 113 ? -6.259 -5.828 -23.572 1.00 96.12 113 VAL A N 1
ATOM 888 C CA . VAL A 1 113 ? -5.320 -4.747 -23.280 1.00 96.12 113 VAL A CA 1
ATOM 889 C C . VAL A 1 113 ? -4.224 -5.299 -22.374 1.00 96.12 113 VAL A C 1
ATOM 891 O O . VAL A 1 113 ? -4.521 -5.799 -21.284 1.00 96.12 113 VAL A O 1
ATOM 894 N N . PRO A 1 114 ? -2.945 -5.171 -22.765 1.00 93.50 114 PRO A N 1
ATOM 895 C CA . PRO A 1 114 ? -1.829 -5.567 -21.922 1.00 93.50 114 PRO A CA 1
ATOM 896 C C . PRO A 1 114 ? -1.881 -4.907 -20.550 1.00 93.50 114 PRO A C 1
ATOM 898 O O . PRO A 1 114 ? -1.953 -3.684 -20.430 1.00 93.50 114 PRO A O 1
ATOM 901 N N . PHE A 1 115 ? -1.825 -5.737 -19.514 1.00 94.44 115 PHE A N 1
ATOM 902 C CA . PHE A 1 115 ? -1.906 -5.305 -18.130 1.00 94.44 115 PHE A CA 1
ATOM 903 C C . PHE A 1 115 ? -0.648 -5.714 -17.373 1.00 94.44 115 PHE A C 1
ATOM 905 O O . PHE A 1 115 ? -0.229 -6.869 -17.423 1.00 94.44 115 PHE A O 1
ATOM 912 N N . ILE A 1 116 ? -0.068 -4.763 -16.644 1.00 94.94 116 ILE A N 1
ATOM 913 C CA . ILE A 1 116 ? 1.056 -5.003 -15.744 1.00 94.94 116 ILE A CA 1
ATOM 914 C C . ILE A 1 116 ? 0.582 -4.720 -14.324 1.00 94.94 116 ILE A C 1
ATOM 916 O O . ILE A 1 116 ? 0.236 -3.583 -13.992 1.00 94.94 116 ILE A O 1
ATOM 920 N N . ASN A 1 117 ? 0.620 -5.740 -13.470 1.00 95.31 117 ASN A N 1
ATOM 921 C CA . ASN A 1 117 ? 0.363 -5.563 -12.049 1.00 95.31 117 ASN A CA 1
ATOM 922 C C . ASN A 1 117 ? 1.595 -4.955 -11.360 1.00 95.31 117 ASN A C 1
ATOM 924 O O . ASN A 1 117 ? 2.442 -5.659 -10.816 1.00 95.31 117 ASN A O 1
ATOM 928 N N . LEU A 1 118 ? 1.718 -3.626 -11.419 1.00 95.19 118 LEU A N 1
ATOM 929 C CA . LEU A 1 118 ? 2.847 -2.917 -10.809 1.00 95.19 118 LEU A CA 1
ATOM 930 C C . LEU A 1 118 ? 2.853 -3.003 -9.275 1.00 95.19 118 LEU A C 1
ATOM 932 O O . LEU A 1 118 ? 3.921 -2.880 -8.686 1.00 95.19 118 LEU A O 1
ATOM 936 N N . HIS A 1 119 ? 1.696 -3.218 -8.636 1.00 95.12 119 HIS A N 1
ATOM 937 C CA . HIS A 1 119 ? 1.630 -3.413 -7.187 1.00 95.12 119 HIS A CA 1
ATOM 938 C C . HIS A 1 119 ? 2.345 -4.707 -6.800 1.00 95.12 119 HIS A C 1
ATOM 940 O O . HIS A 1 119 ? 3.345 -4.662 -6.095 1.00 95.12 119 HIS A O 1
ATOM 946 N N . GLU A 1 120 ? 1.891 -5.830 -7.356 1.00 95.00 120 GLU A N 1
ATOM 947 C CA . GLU A 1 120 ? 2.478 -7.157 -7.139 1.00 95.00 120 GLU A CA 1
ATOM 948 C C . GLU A 1 120 ? 3.953 -7.211 -7.563 1.00 95.00 120 GLU A C 1
ATOM 950 O O . GLU A 1 120 ? 4.786 -7.802 -6.881 1.00 95.00 120 GLU A O 1
ATOM 955 N N . PHE A 1 121 ? 4.315 -6.554 -8.669 1.00 96.94 121 PHE A N 1
ATOM 956 C CA . PHE A 1 121 ? 5.704 -6.492 -9.124 1.00 96.94 121 PHE A CA 1
ATOM 957 C C . PHE A 1 121 ? 6.647 -5.836 -8.103 1.00 96.94 121 PHE A C 1
ATOM 959 O O . PHE A 1 121 ? 7.756 -6.333 -7.896 1.00 96.94 121 PHE A O 1
ATOM 966 N N . LEU A 1 122 ? 6.241 -4.719 -7.491 1.00 97.00 122 LEU A N 1
ATOM 967 C CA . LEU A 1 122 ? 7.057 -4.048 -6.476 1.00 97.00 122 LEU A CA 1
ATOM 968 C C . LEU A 1 122 ? 6.963 -4.758 -5.119 1.00 97.00 122 LEU A C 1
ATOM 970 O O . LEU A 1 122 ? 7.968 -4.878 -4.427 1.00 97.00 122 LEU A O 1
ATOM 974 N N . GLU A 1 123 ? 5.793 -5.291 -4.765 1.00 95.31 123 GLU A N 1
ATOM 975 C CA . GLU A 1 123 ? 5.576 -6.031 -3.517 1.00 95.31 123 GLU A CA 1
ATOM 976 C C . GLU A 1 123 ? 6.442 -7.294 -3.444 1.00 95.31 123 GLU A C 1
ATOM 978 O O . GLU A 1 123 ? 7.039 -7.572 -2.407 1.00 95.31 123 GLU A O 1
ATOM 983 N N . ASN A 1 124 ? 6.617 -8.002 -4.563 1.00 95.62 124 ASN A N 1
ATOM 984 C CA . ASN A 1 124 ? 7.517 -9.156 -4.664 1.00 95.62 124 ASN A CA 1
ATOM 985 C C . ASN A 1 124 ? 9.006 -8.809 -4.490 1.00 95.62 124 ASN A C 1
ATOM 987 O O . ASN A 1 124 ? 9.832 -9.707 -4.333 1.00 95.62 124 ASN A O 1
ATOM 991 N N . GLN A 1 125 ? 9.362 -7.524 -4.520 1.00 95.25 125 GLN A N 1
ATOM 992 C CA . GLN A 1 125 ? 10.711 -7.032 -4.229 1.00 95.25 125 GLN A CA 1
ATOM 993 C C . GLN A 1 125 ? 10.829 -6.477 -2.802 1.00 95.25 125 GLN A C 1
ATOM 995 O O . GLN A 1 125 ? 11.923 -6.102 -2.375 1.00 95.25 125 GLN A O 1
ATOM 1000 N N . THR A 1 126 ? 9.726 -6.429 -2.051 1.00 94.81 126 THR A N 1
ATOM 1001 C CA . THR A 1 126 ? 9.700 -6.001 -0.655 1.00 94.81 126 THR A CA 1
ATOM 1002 C C . THR A 1 126 ? 9.832 -7.223 0.261 1.00 94.81 126 THR A C 1
ATOM 1004 O O . THR A 1 126 ? 8.985 -8.111 0.198 1.00 94.81 126 THR A O 1
ATOM 1007 N N . PRO A 1 127 ? 10.816 -7.273 1.184 1.00 93.81 127 PRO A N 1
ATOM 1008 C CA . PRO A 1 127 ? 11.008 -8.424 2.075 1.00 93.81 127 PRO A CA 1
ATOM 1009 C C . PRO A 1 127 ? 9.795 -8.803 2.936 1.00 93.81 127 PRO A C 1
ATOM 1011 O O . PRO A 1 127 ? 9.646 -9.963 3.299 1.00 93.81 127 PRO A O 1
ATOM 1014 N N . SER A 1 128 ? 8.944 -7.834 3.287 1.00 94.06 128 SER A N 1
ATOM 1015 C CA . SER A 1 128 ? 7.716 -8.079 4.050 1.00 94.06 128 SER A CA 1
ATOM 1016 C C . SER A 1 128 ? 6.520 -8.472 3.186 1.00 94.06 128 SER A C 1
ATOM 1018 O O . SER A 1 128 ? 5.469 -8.733 3.753 1.00 94.06 128 SER A O 1
ATOM 1020 N N . HIS A 1 129 ? 6.627 -8.444 1.851 1.00 95.44 129 HIS A N 1
ATOM 1021 C CA . HIS A 1 129 ? 5.490 -8.599 0.934 1.00 95.44 129 HIS A CA 1
ATOM 1022 C C . HIS A 1 129 ? 4.310 -7.660 1.252 1.00 95.44 129 HIS A C 1
ATOM 1024 O O . HIS A 1 129 ? 3.152 -8.017 1.087 1.00 95.44 129 HIS A O 1
ATOM 1030 N N . ILE A 1 130 ? 4.608 -6.452 1.747 1.00 96.75 130 ILE A N 1
ATOM 1031 C CA . ILE A 1 130 ? 3.617 -5.398 1.998 1.00 96.75 130 ILE A CA 1
ATOM 1032 C C . ILE A 1 130 ? 4.205 -4.095 1.478 1.00 96.75 130 ILE A C 1
ATOM 1034 O O . ILE A 1 130 ? 5.166 -3.577 2.050 1.00 96.75 130 ILE A O 1
ATOM 1038 N N . LEU A 1 131 ? 3.633 -3.560 0.403 1.00 95.94 131 LEU A N 1
ATOM 1039 C CA . LEU A 1 131 ? 4.175 -2.384 -0.272 1.00 95.94 131 LEU A CA 1
ATOM 1040 C C . LEU A 1 131 ? 4.126 -1.122 0.614 1.00 95.94 131 LEU A C 1
ATOM 1042 O O . LEU A 1 131 ? 3.072 -0.775 1.165 1.00 95.94 131 LEU A O 1
ATOM 1046 N N . GLY A 1 132 ? 5.257 -0.416 0.734 1.00 94.62 132 GLY A N 1
ATOM 1047 C CA . GLY A 1 132 ? 5.382 0.764 1.593 1.00 94.62 132 GLY A CA 1
ATOM 1048 C C . GLY A 1 132 ? 6.258 1.905 1.071 1.00 94.62 132 GLY A C 1
ATOM 1049 O O . GLY A 1 132 ? 6.474 2.078 -0.131 1.00 94.62 132 GLY A O 1
ATOM 1050 N N . ASP A 1 133 ? 6.758 2.697 2.024 1.00 93.25 133 ASP A N 1
ATOM 1051 C CA . ASP A 1 133 ? 7.538 3.924 1.802 1.00 93.25 133 ASP A CA 1
ATOM 1052 C C . ASP A 1 133 ? 8.876 3.703 1.072 1.00 93.25 133 ASP A C 1
ATOM 1054 O O . ASP A 1 133 ? 9.485 4.655 0.583 1.00 93.25 133 ASP A O 1
ATOM 1058 N N . GLU A 1 134 ? 9.355 2.460 0.993 1.00 93.62 134 GLU A N 1
ATOM 1059 C CA . GLU A 1 134 ? 10.546 2.106 0.219 1.00 93.62 134 GLU A CA 1
ATOM 1060 C C . GLU A 1 134 ? 10.336 2.324 -1.291 1.00 93.62 134 GLU A C 1
ATOM 1062 O O . GLU A 1 134 ? 11.244 2.764 -2.001 1.00 93.62 134 GLU A O 1
ATOM 1067 N N . TRP A 1 135 ? 9.108 2.116 -1.772 1.00 96.62 135 TRP A N 1
ATOM 1068 C CA . TRP A 1 135 ? 8.759 2.254 -3.186 1.00 96.62 135 TRP A CA 1
ATOM 1069 C C . TRP A 1 135 ? 7.920 3.485 -3.491 1.00 96.62 135 TRP A C 1
ATOM 1071 O O . TRP A 1 135 ? 7.862 3.891 -4.650 1.00 96.62 135 TRP A O 1
ATOM 1081 N N . LEU A 1 136 ? 7.264 4.074 -2.490 1.00 95.38 136 LEU A N 1
ATOM 1082 C CA . LEU A 1 136 ? 6.285 5.144 -2.665 1.00 95.38 136 LEU A CA 1
ATOM 1083 C C . LEU A 1 136 ? 6.598 6.323 -1.734 1.00 95.38 136 LEU A C 1
ATOM 1085 O O . LEU A 1 136 ? 6.928 6.144 -0.568 1.00 95.38 136 LEU A O 1
ATOM 1089 N N . VAL A 1 137 ? 6.494 7.558 -2.227 1.00 92.00 137 VAL A N 1
ATOM 1090 C CA . VAL A 1 137 ? 6.747 8.757 -1.400 1.00 92.00 137 VAL A CA 1
ATOM 1091 C C . VAL A 1 137 ? 5.517 9.198 -0.609 1.00 92.00 137 VAL A C 1
ATOM 1093 O O . VAL A 1 137 ? 5.646 9.881 0.411 1.00 92.00 137 VAL A O 1
ATOM 1096 N N . ASP A 1 138 ? 4.334 8.796 -1.056 1.00 90.88 138 ASP A N 1
ATOM 1097 C CA . ASP A 1 138 ? 3.050 9.032 -0.405 1.00 90.88 138 ASP A CA 1
ATOM 1098 C C . ASP A 1 138 ? 2.113 7.829 -0.624 1.00 90.88 138 ASP A C 1
ATOM 1100 O O . ASP A 1 138 ? 2.574 6.704 -0.805 1.00 90.88 138 ASP A O 1
ATOM 1104 N N . HIS A 1 139 ? 0.802 8.058 -0.584 1.00 92.31 139 HIS A N 1
ATOM 1105 C CA . HIS A 1 139 ? -0.237 7.051 -0.755 1.00 92.31 139 HIS A CA 1
ATOM 1106 C C . HIS A 1 139 ? -0.197 6.293 -2.099 1.00 92.31 139 HIS A C 1
ATOM 1108 O O . HIS A 1 139 ? -0.643 5.142 -2.133 1.00 92.31 139 HIS A O 1
ATOM 1114 N N . VAL A 1 140 ? 0.324 6.8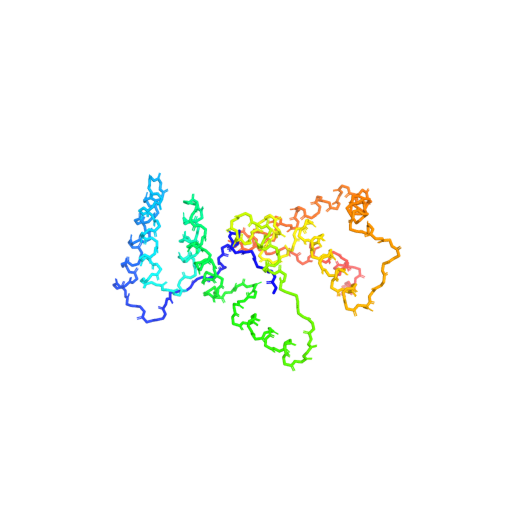90 -3.184 1.00 93.44 140 VAL A N 1
ATOM 1115 C CA . VAL A 1 140 ? 0.316 6.286 -4.539 1.00 93.44 140 VAL A CA 1
ATOM 1116 C C . VAL A 1 140 ? 1.550 6.580 -5.397 1.00 93.44 140 VAL A C 1
ATOM 1118 O O . VAL A 1 140 ? 1.850 5.790 -6.294 1.00 93.44 140 VAL A O 1
ATOM 1121 N N . HIS A 1 141 ? 2.256 7.691 -5.176 1.00 93.25 141 HIS A N 1
ATOM 1122 C CA . HIS A 1 141 ? 3.313 8.145 -6.077 1.00 93.25 141 HIS A CA 1
ATOM 1123 C C . HIS A 1 141 ? 4.619 7.379 -5.842 1.00 93.25 141 HIS A C 1
ATOM 1125 O O . HIS A 1 141 ? 5.108 7.360 -4.707 1.00 93.25 141 HIS A O 1
ATOM 1131 N N . PRO A 1 142 ? 5.232 6.799 -6.890 1.00 95.38 142 PRO A N 1
ATOM 1132 C CA . PRO A 1 142 ? 6.491 6.088 -6.740 1.00 95.38 142 PRO A CA 1
ATOM 1133 C C . PRO A 1 142 ? 7.651 6.991 -6.322 1.00 95.38 142 PRO A C 1
ATOM 1135 O O . PRO A 1 142 ? 7.752 8.151 -6.732 1.00 95.38 142 PRO A O 1
ATOM 1138 N N . SER A 1 143 ? 8.557 6.426 -5.527 1.00 94.56 143 SER A N 1
ATOM 1139 C CA . SER A 1 143 ? 9.875 6.980 -5.238 1.00 94.56 143 SER A CA 1
ATOM 1140 C C . SER A 1 143 ? 10.735 7.009 -6.498 1.00 94.56 143 SER A C 1
ATOM 1142 O O . SER A 1 143 ? 10.320 6.585 -7.580 1.00 94.56 143 SER A O 1
ATOM 1144 N N . PHE A 1 144 ? 11.947 7.546 -6.391 1.00 94.19 144 PHE A N 1
ATOM 1145 C CA . PHE A 1 144 ? 12.887 7.481 -7.503 1.00 94.19 144 PHE A CA 1
ATOM 1146 C C . PHE A 1 144 ? 13.182 6.035 -7.898 1.00 94.19 144 PHE A C 1
ATOM 1148 O O . PHE A 1 144 ? 13.050 5.697 -9.072 1.00 94.19 144 PHE A O 1
ATOM 1155 N N . ASP A 1 145 ? 13.464 5.181 -6.919 1.00 95.06 145 ASP A N 1
ATOM 1156 C CA . ASP A 1 145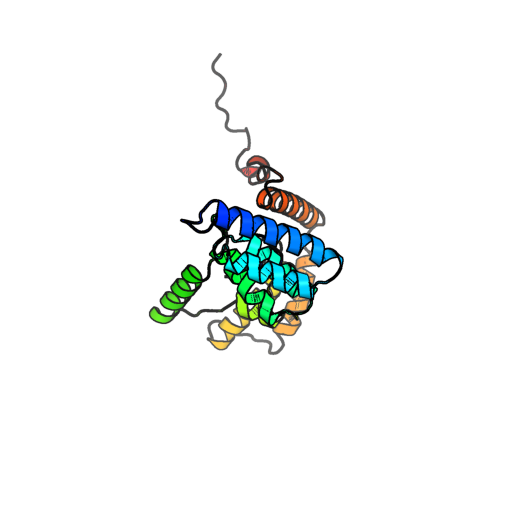 ? 13.723 3.761 -7.146 1.00 95.06 145 ASP A CA 1
ATOM 1157 C C . ASP A 1 145 ? 12.461 3.051 -7.658 1.00 95.06 145 ASP A C 1
ATOM 1159 O O . ASP A 1 145 ? 12.534 2.273 -8.608 1.00 95.06 145 ASP A O 1
ATOM 1163 N N . GLY A 1 146 ? 11.280 3.398 -7.130 1.00 96.38 146 GLY A N 1
ATOM 1164 C CA . GLY A 1 146 ? 9.998 2.899 -7.636 1.00 96.38 146 GLY A CA 1
ATOM 1165 C C . GLY A 1 146 ? 9.764 3.249 -9.109 1.00 96.38 146 GLY A C 1
ATOM 1166 O O . GLY A 1 146 ? 9.445 2.372 -9.909 1.00 96.38 146 GLY A O 1
ATOM 1167 N N . ASN A 1 147 ? 9.988 4.507 -9.505 1.00 96.25 147 ASN A N 1
ATOM 1168 C CA . ASN A 1 147 ? 9.882 4.931 -10.906 1.00 96.25 147 ASN A CA 1
ATOM 1169 C C . ASN A 1 147 ? 10.899 4.216 -11.805 1.00 96.25 147 ASN A C 1
ATOM 1171 O O . ASN A 1 147 ? 10.558 3.832 -12.923 1.00 96.25 147 ASN A O 1
ATOM 1175 N N . GLN A 1 148 ? 12.131 4.015 -11.330 1.00 96.25 148 GLN A N 1
ATOM 1176 C CA . GLN A 1 148 ? 13.159 3.284 -12.074 1.00 96.25 148 GLN A CA 1
ATOM 1177 C C . GLN A 1 148 ? 12.742 1.828 -12.313 1.00 96.25 148 GLN A C 1
ATOM 1179 O O . GLN A 1 148 ? 12.780 1.373 -13.456 1.00 96.25 148 GLN A O 1
ATOM 1184 N N . GLN A 1 149 ? 12.271 1.119 -11.280 1.00 96.75 149 GLN A N 1
ATOM 1185 C CA . GLN A 1 149 ? 11.796 -0.263 -11.420 1.00 96.75 149 GLN A CA 1
ATOM 1186 C C . GLN A 1 149 ? 10.575 -0.366 -12.343 1.00 96.75 149 GLN A C 1
ATOM 1188 O O . GLN A 1 149 ? 10.528 -1.247 -13.201 1.00 96.75 149 GLN A O 1
ATOM 1193 N N . ILE A 1 150 ? 9.616 0.562 -12.232 1.00 96.31 150 ILE A N 1
ATOM 1194 C CA . ILE A 1 150 ? 8.463 0.635 -13.144 1.00 96.31 150 ILE A CA 1
ATOM 1195 C C . ILE A 1 150 ? 8.931 0.856 -14.590 1.00 96.31 150 ILE A C 1
ATOM 1197 O O . ILE A 1 150 ? 8.463 0.170 -15.499 1.00 96.31 150 ILE A O 1
ATOM 1201 N N . GLY A 1 151 ? 9.877 1.774 -14.813 1.00 95.62 151 GLY A N 1
ATOM 1202 C CA . GLY A 1 151 ? 10.440 2.051 -16.135 1.00 95.62 151 GLY A CA 1
ATOM 1203 C C . GLY A 1 151 ? 11.130 0.833 -16.753 1.00 95.62 151 GLY A C 1
ATOM 1204 O O . GLY A 1 151 ? 10.878 0.508 -17.915 1.00 95.62 151 GLY A O 1
ATOM 1205 N N . LEU A 1 152 ? 11.938 0.114 -15.968 1.00 95.38 152 LEU A N 1
ATOM 1206 C CA . LEU A 1 152 ? 12.578 -1.133 -16.400 1.00 95.38 152 LEU A CA 1
ATOM 1207 C C . LEU A 1 152 ? 11.538 -2.199 -16.766 1.00 95.38 152 LEU A C 1
ATOM 1209 O O . LEU A 1 152 ? 11.612 -2.783 -17.846 1.00 95.38 152 LEU A O 1
ATOM 1213 N N . ARG A 1 153 ? 10.528 -2.397 -15.912 1.00 95.94 153 ARG A N 1
ATOM 1214 C CA . ARG A 1 153 ? 9.452 -3.375 -16.119 1.00 95.94 153 ARG A CA 1
ATOM 1215 C C . ARG A 1 153 ? 8.590 -3.074 -17.348 1.00 95.94 153 ARG A C 1
ATOM 1217 O O . ARG A 1 153 ? 8.098 -4.000 -17.997 1.00 95.94 153 ARG A O 1
ATOM 1224 N N . LEU A 1 154 ? 8.390 -1.796 -17.673 1.00 95.06 154 LEU A N 1
ATOM 1225 C CA . LEU A 1 154 ? 7.706 -1.365 -18.896 1.00 95.06 154 LEU A CA 1
ATOM 1226 C C . LEU A 1 154 ? 8.558 -1.623 -20.142 1.00 95.06 154 LEU A C 1
ATOM 1228 O O . LEU A 1 154 ? 8.043 -2.131 -21.137 1.00 95.06 154 LEU A O 1
ATOM 1232 N N . ALA A 1 155 ? 9.857 -1.317 -20.088 1.00 94.38 155 ALA A N 1
ATOM 1233 C CA . ALA A 1 155 ? 10.773 -1.587 -21.193 1.00 94.38 155 ALA A CA 1
ATOM 1234 C C . ALA A 1 155 ? 10.842 -3.090 -21.517 1.00 94.38 155 ALA A C 1
ATOM 1236 O O . ALA A 1 155 ? 10.762 -3.467 -22.686 1.00 94.38 155 ALA A O 1
ATOM 1237 N N . GLU A 1 156 ? 10.902 -3.950 -20.496 1.00 93.50 156 GLU A N 1
ATOM 1238 C CA . GLU A 1 156 ? 10.822 -5.409 -20.660 1.00 93.50 156 GLU A CA 1
ATOM 1239 C C . GLU A 1 156 ? 9.543 -5.848 -21.377 1.00 93.50 156 GLU A C 1
ATOM 1241 O O . GLU A 1 156 ? 9.603 -6.673 -22.289 1.00 93.50 156 GLU A O 1
ATOM 1246 N N . GLU A 1 157 ? 8.394 -5.278 -21.003 1.00 95.00 157 GLU A N 1
ATOM 1247 C CA . GLU A 1 157 ? 7.111 -5.581 -21.641 1.00 95.00 157 GLU A CA 1
ATOM 1248 C C . GLU A 1 157 ? 7.100 -5.161 -23.117 1.00 95.00 157 GLU A C 1
ATOM 1250 O O . GLU A 1 157 ? 6.625 -5.895 -23.983 1.00 95.00 157 GLU A O 1
ATOM 1255 N N . PHE A 1 158 ? 7.646 -3.985 -23.429 1.00 94.88 158 PHE A N 1
ATOM 1256 C CA . PHE A 1 158 ? 7.703 -3.497 -24.806 1.00 94.88 158 PHE A CA 1
ATOM 1257 C C . PHE A 1 158 ? 8.620 -4.362 -25.670 1.00 94.88 158 PHE A C 1
ATOM 1259 O O . PHE A 1 158 ? 8.295 -4.640 -26.827 1.00 94.88 158 PHE A O 1
ATOM 1266 N N . ILE A 1 159 ? 9.743 -4.820 -25.116 1.00 93.62 159 ILE A N 1
ATOM 1267 C CA . ILE A 1 159 ? 10.675 -5.715 -25.807 1.00 93.62 159 ILE A CA 1
ATOM 1268 C C . ILE A 1 159 ? 10.040 -7.094 -26.016 1.00 93.62 159 ILE A C 1
ATOM 1270 O O . ILE A 1 159 ? 10.073 -7.616 -27.132 1.00 93.62 159 ILE A O 1
ATOM 1274 N N . SER A 1 160 ? 9.417 -7.678 -24.984 1.00 93.12 160 SER A N 1
ATOM 1275 C CA . SER A 1 160 ? 8.809 -9.016 -25.068 1.00 93.12 160 SER A CA 1
ATOM 1276 C C . SER A 1 160 ? 7.670 -9.073 -26.092 1.00 93.12 160 SER A C 1
ATOM 1278 O O . SER A 1 160 ? 7.529 -10.061 -26.817 1.00 93.12 160 SER A O 1
ATOM 1280 N N . ARG A 1 161 ? 6.919 -7.974 -26.230 1.00 94.06 161 ARG A N 1
ATOM 1281 C CA . ARG A 1 161 ? 5.851 -7.800 -27.228 1.00 94.06 161 ARG A CA 1
ATOM 1282 C C . ARG A 1 161 ? 6.337 -7.356 -28.602 1.00 94.06 161 ARG A C 1
ATOM 1284 O O . ARG A 1 161 ? 5.525 -7.243 -29.518 1.00 94.06 161 ARG A O 1
ATOM 1291 N N . ARG A 1 162 ? 7.643 -7.117 -28.767 1.00 94.56 162 ARG A N 1
ATOM 1292 C CA . ARG A 1 162 ? 8.258 -6.591 -29.999 1.00 94.56 162 ARG A CA 1
ATOM 1293 C C . ARG A 1 162 ? 7.722 -5.213 -30.413 1.00 94.56 162 ARG A C 1
ATOM 1295 O O . ARG A 1 162 ? 7.716 -4.880 -31.594 1.00 94.56 162 ARG A O 1
ATOM 1302 N N . TRP A 1 163 ? 7.278 -4.411 -29.448 1.00 94.75 163 TRP A N 1
ATOM 1303 C CA . TRP A 1 163 ? 6.915 -3.003 -29.649 1.00 94.75 163 TRP A CA 1
ATOM 1304 C C . TRP A 1 163 ? 8.137 -2.085 -29.627 1.00 94.75 163 TRP A C 1
ATOM 1306 O O . TRP A 1 163 ? 8.118 -1.006 -30.211 1.00 94.75 163 TRP A O 1
ATOM 1316 N N . ALA A 1 164 ? 9.208 -2.531 -28.972 1.00 93.00 164 ALA A N 1
ATOM 1317 C CA . ALA A 1 164 ? 10.516 -1.903 -29.006 1.00 93.00 164 ALA A CA 1
ATOM 1318 C C . ALA A 1 164 ? 11.589 -2.952 -29.319 1.00 93.00 164 ALA A C 1
ATOM 1320 O O . ALA A 1 164 ? 11.456 -4.126 -28.972 1.00 93.00 164 ALA A O 1
ATOM 1321 N N . SER A 1 165 ? 12.674 -2.516 -29.954 1.00 88.62 165 SER A N 1
ATOM 1322 C CA . SER A 1 165 ? 13.866 -3.331 -30.190 1.00 88.62 165 SER A CA 1
ATOM 1323 C C . SER A 1 165 ? 15.053 -2.733 -29.452 1.00 88.62 165 SER A C 1
ATOM 1325 O O . SER A 1 165 ? 15.307 -1.533 -29.563 1.00 88.62 165 SER A O 1
ATOM 1327 N N . VAL A 1 166 ? 15.819 -3.572 -28.762 1.00 86.88 166 VAL A N 1
ATOM 1328 C CA . VAL A 1 166 ? 17.096 -3.185 -28.159 1.00 86.88 166 VAL A CA 1
ATOM 1329 C C . VAL A 1 166 ? 18.241 -3.711 -29.014 1.00 86.88 166 VAL A C 1
ATOM 1331 O O . VAL A 1 166 ? 18.279 -4.884 -29.369 1.00 86.88 166 VAL A O 1
ATOM 1334 N N . SER A 1 167 ? 19.178 -2.833 -29.365 1.00 80.62 167 SER A N 1
ATOM 1335 C CA . SER A 1 167 ? 20.395 -3.204 -30.099 1.00 80.62 167 SER A CA 1
ATOM 1336 C C . SER A 1 167 ? 21.489 -3.766 -29.186 1.00 80.62 167 SER A C 1
ATOM 1338 O O . SER A 1 167 ? 22.425 -4.399 -29.666 1.00 80.62 167 SER A O 1
ATOM 1340 N N . ASN A 1 168 ? 21.378 -3.542 -27.874 1.00 81.38 168 ASN A N 1
ATOM 1341 C CA . ASN A 1 168 ? 22.345 -3.955 -26.866 1.00 81.38 168 ASN A CA 1
ATOM 1342 C C . ASN A 1 168 ? 21.700 -4.954 -25.898 1.00 81.38 168 ASN A C 1
ATOM 1344 O O . ASN A 1 168 ? 20.706 -4.630 -25.248 1.00 81.38 168 ASN A O 1
ATOM 1348 N N . ILE A 1 169 ? 22.280 -6.151 -25.783 1.00 80.19 169 ILE A N 1
ATOM 1349 C CA . ILE A 1 169 ? 21.779 -7.204 -24.888 1.00 80.19 169 ILE A CA 1
ATOM 1350 C C . ILE A 1 169 ? 21.891 -6.820 -23.403 1.00 80.19 169 ILE A C 1
ATOM 1352 O O . ILE A 1 169 ? 21.061 -7.246 -22.610 1.00 80.19 169 ILE A O 1
ATOM 1356 N N . ASN A 1 170 ? 22.823 -5.924 -23.058 1.00 86.75 170 ASN A N 1
ATOM 1357 C CA . ASN A 1 170 ? 23.060 -5.437 -21.695 1.00 86.75 170 ASN A CA 1
ATOM 1358 C C . ASN A 1 170 ? 22.318 -4.118 -21.403 1.00 86.75 170 ASN A C 1
ATOM 1360 O O . ASN A 1 170 ? 22.807 -3.254 -20.672 1.00 86.75 170 ASN A O 1
ATOM 1364 N N . TRP A 1 171 ? 21.188 -3.848 -22.065 1.00 90.38 171 TRP A N 1
ATOM 1365 C CA . TRP A 1 171 ? 20.483 -2.564 -21.921 1.00 90.38 171 TRP A CA 1
ATOM 1366 C C . TRP A 1 171 ? 20.043 -2.289 -20.472 1.00 90.38 171 TRP A C 1
ATOM 1368 O O . TRP A 1 171 ? 19.971 -1.125 -20.064 1.00 90.38 171 TRP A O 1
ATOM 1378 N N . ARG A 1 172 ? 19.786 -3.342 -19.684 1.00 89.50 172 ARG A N 1
ATOM 1379 C CA . ARG A 1 172 ? 19.370 -3.225 -18.284 1.00 89.50 172 ARG A CA 1
ATOM 1380 C C . ARG A 1 172 ? 20.495 -2.654 -17.424 1.00 89.50 172 ARG A C 1
ATOM 1382 O O . ARG A 1 172 ? 20.282 -1.669 -16.728 1.00 89.50 172 ARG A O 1
ATOM 1389 N N . GLU A 1 173 ? 21.704 -3.190 -17.548 1.00 88.19 173 GLU A N 1
ATOM 1390 C CA . GLU A 1 173 ? 22.893 -2.718 -16.832 1.00 88.19 173 GLU A CA 1
ATOM 1391 C C . GLU A 1 173 ? 23.225 -1.271 -17.217 1.00 88.19 173 GLU A C 1
ATOM 1393 O O . GLU A 1 173 ? 23.557 -0.440 -16.370 1.00 88.19 173 GLU A O 1
ATOM 1398 N N . HIS A 1 174 ? 23.069 -0.927 -18.499 1.00 90.19 174 HIS A N 1
ATOM 1399 C CA . HIS A 1 174 ? 23.261 0.451 -18.951 1.00 90.19 174 HIS A CA 1
ATOM 1400 C C . HIS A 1 174 ? 22.202 1.410 -18.387 1.00 90.19 174 HIS A C 1
ATOM 1402 O O . HIS A 1 174 ? 22.496 2.592 -18.213 1.00 90.19 174 HIS A O 1
ATOM 1408 N N . SER A 1 175 ? 20.992 0.932 -18.080 1.00 92.00 175 SER A N 1
ATOM 1409 C CA . SER A 1 175 ? 19.914 1.774 -17.543 1.00 92.00 175 SER A CA 1
ATOM 1410 C C . SER A 1 175 ? 20.269 2.349 -16.170 1.00 92.00 175 SER A C 1
ATOM 1412 O O . SER A 1 175 ? 20.012 3.524 -15.924 1.00 92.00 175 SER A O 1
ATOM 1414 N N . GLU A 1 176 ? 20.961 1.590 -15.314 1.00 89.56 176 GLU A N 1
ATOM 1415 C CA . GLU A 1 176 ? 21.438 2.095 -14.018 1.00 89.56 176 GLU A CA 1
ATOM 1416 C C . GLU A 1 176 ? 22.420 3.264 -14.168 1.00 89.56 176 GLU A C 1
ATOM 1418 O O . GLU A 1 176 ? 22.366 4.244 -13.418 1.00 89.56 176 GLU A O 1
ATOM 1423 N N . VAL A 1 177 ? 23.310 3.184 -15.161 1.00 92.31 177 VAL A N 1
ATOM 1424 C CA . VAL A 1 177 ? 24.237 4.274 -15.492 1.00 92.31 177 VAL A CA 1
ATOM 1425 C C . VAL A 1 177 ? 23.455 5.491 -15.980 1.00 92.31 177 VAL A C 1
ATOM 1427 O O . VAL A 1 177 ? 23.690 6.596 -15.494 1.00 92.31 177 VAL A O 1
ATOM 1430 N N . ARG A 1 178 ? 22.467 5.294 -16.864 1.00 93.44 178 ARG A N 1
ATOM 1431 C CA . ARG A 1 178 ? 21.611 6.382 -17.366 1.00 93.44 178 ARG A CA 1
ATOM 1432 C C . ARG A 1 178 ? 20.808 7.064 -16.264 1.00 93.44 178 ARG A C 1
ATOM 1434 O O . ARG A 1 178 ? 20.680 8.286 -16.291 1.00 93.44 178 ARG A O 1
ATOM 1441 N N . PHE A 1 179 ? 20.305 6.315 -15.283 1.00 95.44 179 PHE A N 1
ATOM 1442 C CA . PHE A 1 179 ? 19.640 6.905 -14.121 1.00 95.44 179 PHE A CA 1
ATOM 1443 C C . PHE A 1 179 ? 20.599 7.824 -13.359 1.00 95.44 179 PHE A C 1
ATOM 1445 O O . PHE A 1 179 ? 20.269 8.984 -13.124 1.00 95.44 179 PHE A O 1
ATOM 1452 N N . LYS A 1 180 ? 21.817 7.362 -13.052 1.00 93.75 180 LYS A N 1
ATOM 1453 C CA . LYS A 1 180 ? 22.830 8.178 -12.356 1.00 93.75 180 LYS A CA 1
ATOM 1454 C C . LYS A 1 180 ? 23.219 9.429 -13.148 1.00 93.75 180 LYS A C 1
ATOM 1456 O O . LYS A 1 180 ? 23.281 10.513 -12.571 1.00 93.75 180 LYS A O 1
ATOM 1461 N N . GLU A 1 181 ? 23.433 9.292 -14.457 1.00 95.62 181 GLU A N 1
ATOM 1462 C CA . GLU A 1 181 ? 23.720 10.417 -15.356 1.00 95.62 181 GLU A CA 1
ATOM 1463 C C . GLU A 1 181 ? 22.594 11.453 -15.327 1.00 95.62 181 GLU A C 1
ATOM 1465 O O . GLU A 1 181 ? 22.861 12.638 -15.145 1.00 95.62 181 GLU A O 1
ATOM 1470 N N . HIS A 1 182 ? 21.334 11.018 -15.439 1.00 94.75 182 HIS A N 1
ATOM 1471 C CA . HIS A 1 182 ? 20.189 11.923 -15.385 1.00 94.75 182 HIS A CA 1
ATOM 1472 C C . HIS A 1 182 ? 20.098 12.651 -14.040 1.00 94.75 182 HIS A C 1
ATOM 1474 O O . HIS A 1 182 ? 19.941 13.870 -14.017 1.00 94.75 182 HIS A O 1
ATOM 1480 N N . PHE A 1 183 ? 20.269 11.943 -12.921 1.00 93.69 183 PHE A N 1
ATOM 1481 C CA . PHE A 1 183 ? 20.275 12.569 -11.596 1.00 93.69 183 PHE A CA 1
ATOM 1482 C C . PHE A 1 183 ? 21.367 13.628 -11.451 1.00 93.69 183 PHE A C 1
ATOM 1484 O O . PHE A 1 183 ? 21.120 14.668 -10.845 1.00 93.69 183 PHE A O 1
ATOM 1491 N N . ALA A 1 184 ? 22.544 13.405 -12.041 1.00 94.69 184 ALA A N 1
ATOM 1492 C CA . ALA A 1 184 ? 23.631 14.381 -12.034 1.00 94.69 184 ALA A CA 1
ATOM 1493 C C . ALA A 1 184 ? 23.305 15.662 -12.827 1.00 94.69 184 ALA A C 1
ATOM 1495 O O . ALA A 1 184 ? 23.930 16.693 -12.587 1.00 94.69 184 ALA A O 1
ATOM 1496 N N . THR A 1 185 ? 22.321 15.627 -13.737 1.00 95.88 185 THR A N 1
ATOM 1497 C CA . THR A 1 185 ? 21.839 16.829 -14.447 1.00 95.88 185 THR A CA 1
ATOM 1498 C C . THR A 1 185 ? 20.893 17.694 -13.608 1.00 95.88 185 THR A C 1
ATOM 1500 O O . THR A 1 185 ? 20.654 18.851 -13.954 1.00 95.88 185 THR A O 1
ATOM 1503 N N . LEU A 1 186 ? 20.341 17.158 -12.513 1.00 94.62 186 LEU A N 1
ATOM 1504 C CA . LEU A 1 186 ? 19.366 17.860 -11.683 1.00 94.62 186 LEU A CA 1
ATOM 1505 C C . LEU A 1 186 ? 20.069 18.759 -10.660 1.00 94.62 186 LEU A C 1
ATOM 1507 O O . LEU A 1 186 ? 20.888 18.310 -9.859 1.00 94.62 186 LEU A O 1
ATOM 1511 N N . ASP A 1 187 ? 19.702 20.040 -10.646 1.00 94.38 187 ASP A N 1
ATOM 1512 C CA . ASP A 1 187 ? 20.242 21.002 -9.684 1.00 94.38 187 ASP A CA 1
ATOM 1513 C C . ASP A 1 187 ? 19.796 20.695 -8.241 1.00 94.38 187 ASP A C 1
ATOM 1515 O O . ASP A 1 187 ? 18.688 20.213 -7.997 1.00 94.38 187 ASP A O 1
ATOM 1519 N N . LYS A 1 188 ? 20.611 21.064 -7.243 1.00 92.00 188 LYS A N 1
ATOM 1520 C CA . LYS A 1 188 ? 20.273 20.873 -5.818 1.00 92.00 188 LYS A CA 1
ATOM 1521 C C . LYS A 1 188 ? 18.918 21.481 -5.449 1.00 92.00 188 LYS A C 1
ATOM 1523 O O . LYS A 1 188 ? 18.208 20.924 -4.607 1.00 92.00 188 LYS A O 1
ATOM 1528 N N . SER A 1 189 ? 18.530 22.599 -6.064 1.00 92.19 189 SER A N 1
ATOM 1529 C CA . SER A 1 189 ? 17.235 23.244 -5.826 1.00 92.19 189 SER A CA 1
ATOM 1530 C C . SER A 1 189 ? 16.045 22.365 -6.225 1.00 92.19 189 SER A C 1
ATOM 1532 O O . SER A 1 189 ? 14.992 22.476 -5.596 1.00 92.19 189 SER A O 1
ATOM 1534 N N . TYR A 1 190 ? 16.200 21.461 -7.201 1.00 91.19 190 TYR A N 1
ATOM 1535 C CA . TYR A 1 190 ? 15.176 20.478 -7.569 1.00 91.19 190 TYR A CA 1
ATOM 1536 C C . TYR A 1 190 ? 14.796 19.615 -6.363 1.00 91.19 190 TYR A C 1
ATOM 1538 O O . TYR A 1 190 ? 13.626 19.553 -5.981 1.00 91.19 190 TYR A O 1
ATOM 1546 N N . PHE A 1 191 ? 15.796 19.036 -5.694 1.00 90.06 191 PHE A N 1
ATOM 1547 C CA . PHE A 1 191 ? 15.585 18.172 -4.533 1.00 90.06 191 PHE A CA 1
ATOM 1548 C C . PHE A 1 191 ? 14.992 18.935 -3.344 1.00 90.06 191 PHE A C 1
ATOM 1550 O O . PHE A 1 191 ? 14.069 18.443 -2.695 1.00 90.06 191 PHE A O 1
ATOM 1557 N N . HIS A 1 192 ? 15.447 20.168 -3.094 1.00 89.81 192 HIS A N 1
ATOM 1558 C CA . HIS A 1 192 ? 14.891 21.005 -2.025 1.00 89.81 192 HIS A CA 1
ATOM 1559 C C . HIS A 1 192 ? 13.417 21.355 -2.274 1.00 89.81 192 HIS A C 1
ATOM 1561 O O . HIS A 1 192 ? 12.599 21.280 -1.350 1.00 89.81 192 HIS A O 1
ATOM 1567 N N . ARG A 1 193 ? 13.051 21.697 -3.520 1.00 89.38 193 ARG A N 1
ATOM 1568 C CA . ARG A 1 193 ? 11.649 21.931 -3.902 1.00 89.38 193 ARG A CA 1
ATOM 1569 C C . ARG A 1 193 ? 10.812 20.670 -3.703 1.00 89.38 193 ARG A C 1
ATOM 1571 O O . ARG A 1 193 ? 9.767 20.753 -3.059 1.00 89.38 193 ARG A O 1
ATOM 1578 N N . GLY A 1 194 ? 11.304 19.520 -4.168 1.00 88.25 194 GLY A N 1
ATOM 1579 C CA . GLY A 1 194 ? 10.644 18.225 -3.995 1.00 88.25 194 GLY A CA 1
ATOM 1580 C C . GLY A 1 194 ? 10.382 17.890 -2.524 1.00 88.25 194 GLY A C 1
ATOM 1581 O O . GLY A 1 194 ? 9.248 17.611 -2.148 1.00 88.25 194 GLY A O 1
ATOM 1582 N N . GLN A 1 195 ? 11.387 18.025 -1.654 1.00 89.25 195 GLN A N 1
ATOM 1583 C CA . GLN A 1 195 ? 11.233 17.788 -0.212 1.00 89.25 195 GLN A CA 1
ATOM 1584 C C . GLN A 1 195 ? 10.242 18.747 0.458 1.00 89.25 195 GLN A C 1
ATOM 1586 O O . GLN A 1 195 ? 9.543 18.366 1.399 1.00 89.25 195 GLN A O 1
ATOM 1591 N N . ARG A 1 196 ? 10.185 20.011 0.021 1.00 88.19 196 ARG A N 1
ATOM 1592 C CA . ARG A 1 196 ? 9.200 20.976 0.531 1.00 88.19 196 ARG A CA 1
ATOM 1593 C C . ARG A 1 196 ? 7.782 20.583 0.119 1.00 88.19 196 ARG A C 1
ATOM 1595 O O . ARG A 1 196 ? 6.902 20.553 0.973 1.00 88.19 196 ARG A O 1
ATOM 1602 N N . MET A 1 197 ? 7.579 20.243 -1.155 1.00 86.19 197 MET A N 1
ATOM 1603 C CA . MET A 1 197 ? 6.278 19.803 -1.669 1.00 86.19 197 MET A CA 1
ATOM 1604 C C . MET A 1 197 ? 5.813 18.511 -1.001 1.00 86.19 197 MET A C 1
ATOM 1606 O O . MET A 1 197 ? 4.671 18.436 -0.560 1.00 86.19 197 MET A O 1
ATOM 1610 N N . LEU A 1 198 ? 6.707 17.529 -0.857 1.00 86.31 198 LEU A N 1
ATOM 1611 C CA . LEU A 1 198 ? 6.387 16.257 -0.217 1.00 86.31 198 LEU A CA 1
ATOM 1612 C C . LEU A 1 198 ? 5.990 16.439 1.252 1.00 86.31 198 LEU A C 1
ATOM 1614 O O . LEU A 1 198 ? 5.029 15.825 1.704 1.00 86.31 198 LEU A O 1
ATOM 1618 N N . ARG A 1 199 ? 6.691 17.305 1.997 1.00 86.56 199 ARG A N 1
ATOM 1619 C CA . ARG A 1 199 ? 6.317 17.634 3.383 1.00 86.56 199 ARG A CA 1
ATOM 1620 C C . ARG A 1 199 ? 4.930 18.267 3.467 1.00 86.56 199 ARG A C 1
ATOM 1622 O O . ARG A 1 199 ? 4.137 17.834 4.295 1.00 86.56 199 ARG A O 1
ATOM 1629 N N . ALA A 1 200 ? 4.633 19.235 2.599 1.00 83.69 200 ALA A N 1
ATOM 1630 C CA . ALA A 1 200 ? 3.315 19.867 2.551 1.00 83.69 200 ALA A CA 1
ATOM 1631 C C . ALA A 1 200 ? 2.210 18.853 2.212 1.00 83.69 200 ALA A C 1
ATOM 1633 O O . ALA A 1 200 ? 1.178 18.820 2.875 1.00 83.69 200 ALA A O 1
ATOM 1634 N N . LEU A 1 201 ? 2.450 17.984 1.224 1.00 82.19 201 LEU A N 1
ATOM 1635 C CA . LEU A 1 201 ? 1.509 16.936 0.841 1.00 82.19 201 LEU A CA 1
ATOM 1636 C C . LEU A 1 201 ? 1.261 15.952 1.989 1.00 82.19 201 LEU A C 1
ATOM 1638 O O . LEU A 1 201 ? 0.110 15.669 2.299 1.00 82.19 201 LEU A O 1
ATOM 1642 N N . ARG A 1 202 ? 2.320 15.480 2.659 1.00 81.81 202 ARG A N 1
ATOM 1643 C CA . ARG A 1 202 ? 2.202 14.569 3.808 1.00 81.81 202 ARG A CA 1
ATOM 1644 C C . ARG A 1 202 ? 1.431 15.203 4.968 1.00 81.81 202 ARG A C 1
ATOM 1646 O O . ARG A 1 202 ? 0.565 14.541 5.533 1.00 81.81 202 ARG A O 1
ATOM 1653 N N . GLY A 1 203 ? 1.693 16.474 5.278 1.00 80.25 203 GLY A N 1
ATOM 1654 C CA . GLY A 1 203 ? 0.927 17.217 6.284 1.00 80.25 203 GLY A CA 1
ATOM 1655 C C . GLY A 1 203 ? -0.561 17.284 5.932 1.00 80.25 203 GLY A C 1
ATOM 1656 O O . GLY A 1 203 ? -1.409 16.949 6.755 1.00 80.25 203 GLY A O 1
ATOM 1657 N N . TRP A 1 204 ? -0.886 17.593 4.674 1.00 79.75 204 TRP A N 1
ATOM 1658 C CA . TRP A 1 204 ? -2.270 17.601 4.194 1.00 79.75 204 TRP A CA 1
ATOM 1659 C C . TRP A 1 204 ? -2.953 16.240 4.299 1.00 79.75 204 TRP A C 1
ATOM 1661 O O . TRP A 1 204 ? -4.057 16.145 4.829 1.00 79.75 204 TRP A O 1
ATOM 1671 N N . THR A 1 205 ? -2.279 15.166 3.878 1.00 73.50 205 THR A N 1
ATOM 1672 C CA . THR A 1 205 ? -2.851 13.813 3.960 1.00 73.50 205 THR A CA 1
ATOM 1673 C C . THR A 1 205 ? -3.142 13.353 5.391 1.00 73.50 205 THR A C 1
ATOM 1675 O O . THR A 1 205 ? -3.915 12.422 5.582 1.00 73.50 205 THR A O 1
ATOM 1678 N N . ARG A 1 206 ? -2.540 14.000 6.397 1.00 72.44 206 ARG A N 1
ATOM 1679 C CA . ARG A 1 206 ? -2.750 13.722 7.825 1.00 72.44 206 ARG A CA 1
ATOM 1680 C C . ARG A 1 206 ? -3.717 14.700 8.498 1.00 72.44 206 ARG A C 1
ATOM 1682 O O . ARG A 1 206 ? -3.949 14.583 9.696 1.00 72.44 206 ARG A O 1
ATOM 1689 N N . GLY A 1 207 ? -4.253 15.673 7.757 1.00 71.69 207 GLY A N 1
ATOM 1690 C CA . GLY A 1 207 ? -5.055 16.763 8.320 1.00 71.69 207 GLY A CA 1
ATOM 1691 C C . GLY A 1 207 ? -4.249 17.747 9.180 1.00 71.69 207 GLY A C 1
ATOM 1692 O O . GLY A 1 207 ? -4.833 18.507 9.943 1.00 71.69 207 GLY A O 1
ATOM 1693 N N . GLU A 1 208 ? -2.916 17.735 9.075 1.00 69.12 208 GLU A N 1
ATOM 1694 C CA . GLU A 1 208 ? -2.000 18.606 9.830 1.00 69.12 208 GLU A CA 1
ATOM 1695 C C . GLU A 1 208 ? -1.779 19.965 9.139 1.00 69.12 208 GLU A C 1
ATOM 1697 O O . GLU A 1 208 ? -1.214 20.881 9.735 1.00 69.12 208 GLU A O 1
ATOM 1702 N N . ALA A 1 209 ? -2.187 20.097 7.873 1.00 63.59 209 ALA A N 1
ATOM 1703 C CA . ALA A 1 209 ? -2.077 21.324 7.092 1.00 63.59 209 ALA A CA 1
ATOM 1704 C C . ALA A 1 209 ? -3.183 21.408 6.033 1.00 63.59 209 ALA A C 1
ATOM 1706 O O . ALA A 1 209 ? -3.605 20.390 5.481 1.00 63.59 209 ALA A O 1
ATOM 1707 N N . ASP A 1 210 ? -3.583 22.626 5.671 1.00 56.72 210 ASP A N 1
ATOM 1708 C CA . ASP A 1 210 ? -4.260 22.846 4.396 1.00 56.72 210 ASP A CA 1
ATOM 1709 C C . ASP A 1 210 ? -3.277 22.507 3.265 1.00 56.72 210 ASP A C 1
ATOM 1711 O O . ASP A 1 210 ? -2.072 22.763 3.368 1.00 56.72 210 ASP A O 1
ATOM 1715 N N . GLY A 1 211 ? -3.765 21.862 2.202 1.00 57.59 211 GLY A N 1
ATOM 1716 C CA . GLY A 1 211 ? -2.934 21.447 1.068 1.00 57.59 211 GLY A CA 1
ATOM 1717 C C . GLY A 1 211 ? -2.078 22.595 0.516 1.00 57.59 211 GLY A C 1
ATOM 1718 O O . GLY A 1 211 ? -2.385 23.764 0.748 1.00 57.59 211 GLY A O 1
ATOM 1719 N N . PRO A 1 212 ? -0.998 22.306 -0.234 1.00 56.56 212 PRO A N 1
ATOM 1720 C CA . PRO A 1 212 ? -0.127 23.357 -0.754 1.00 56.56 212 PRO A CA 1
ATOM 1721 C C . PRO A 1 212 ? -0.947 24.421 -1.501 1.00 56.56 212 PRO A C 1
ATOM 1723 O O . PRO A 1 212 ? -1.661 24.090 -2.451 1.00 56.56 212 PRO A O 1
ATOM 1726 N N . HIS A 1 213 ? -0.845 25.679 -1.047 1.00 57.16 213 HIS A N 1
ATOM 1727 C CA . HIS A 1 213 ? -1.615 26.812 -1.569 1.00 57.16 213 HIS A CA 1
ATOM 1728 C C . HIS A 1 213 ? -1.473 26.913 -3.094 1.00 57.16 213 HIS A C 1
ATOM 1730 O O . HIS A 1 213 ? -0.409 26.607 -3.642 1.00 57.16 213 HIS A O 1
ATOM 1736 N N . VAL A 1 214 ? -2.519 27.361 -3.796 1.00 54.81 214 VAL A N 1
ATOM 1737 C CA . VAL A 1 214 ? -2.566 27.331 -5.271 1.00 54.81 214 VAL A CA 1
ATOM 1738 C C . VAL A 1 214 ? -1.395 28.094 -5.912 1.00 54.81 214 VAL A C 1
ATOM 1740 O O . VAL A 1 214 ? -0.803 27.613 -6.877 1.00 54.81 214 VAL A O 1
ATOM 1743 N N . SER A 1 215 ? -0.947 29.184 -5.279 1.00 51.12 215 SER A N 1
ATOM 1744 C CA . SER A 1 215 ? 0.247 29.958 -5.668 1.00 51.12 215 SER A CA 1
ATOM 1745 C C . SER A 1 215 ? 1.571 29.215 -5.523 1.00 51.12 215 SER A C 1
ATOM 1747 O O . SER A 1 215 ? 2.540 29.513 -6.213 1.00 51.12 215 SER A O 1
ATOM 1749 N N . THR A 1 216 ? 1.620 28.201 -4.663 1.00 55.06 216 THR A N 1
ATOM 1750 C CA . THR A 1 216 ? 2.780 27.313 -4.518 1.00 55.06 216 THR A CA 1
ATOM 1751 C C . THR A 1 216 ? 2.743 26.170 -5.536 1.00 55.06 216 THR A C 1
ATOM 1753 O O . THR A 1 216 ? 3.788 25.621 -5.884 1.00 55.06 216 THR A O 1
ATOM 1756 N N . LYS A 1 217 ? 1.546 25.804 -6.015 1.00 46.81 217 LYS A N 1
ATOM 1757 C CA . LYS A 1 217 ? 1.304 24.671 -6.920 1.00 46.81 217 LYS A CA 1
ATOM 1758 C C . LYS A 1 217 ? 1.440 25.064 -8.397 1.00 46.81 217 LYS A C 1
ATOM 1760 O O . LYS A 1 217 ? 1.982 24.286 -9.177 1.00 46.81 217 LYS A O 1
ATOM 1765 N N . PHE A 1 218 ? 1.026 26.283 -8.754 1.00 50.00 218 PHE A N 1
ATOM 1766 C CA . PHE A 1 218 ? 1.109 26.836 -10.111 1.00 50.00 218 PHE A CA 1
ATOM 1767 C C . PHE A 1 218 ? 1.565 28.304 -10.103 1.00 50.00 218 PHE A C 1
ATOM 1769 O O . PHE A 1 218 ? 0.797 29.192 -10.469 1.00 50.00 218 PHE A O 1
ATOM 1776 N N . PRO A 1 219 ? 2.818 28.595 -9.714 1.00 50.88 219 PRO A N 1
ATOM 1777 C CA . PRO A 1 219 ? 3.299 29.976 -9.635 1.00 50.88 219 PRO A CA 1
ATOM 1778 C C . PRO A 1 219 ? 3.266 30.711 -10.988 1.00 50.88 219 PRO A C 1
ATOM 1780 O O . PRO A 1 219 ? 3.222 31.928 -11.018 1.00 50.88 219 PRO A O 1
ATOM 1783 N N . HIS A 1 220 ? 3.252 29.977 -12.104 1.00 54.00 220 HIS A N 1
ATOM 1784 C CA . HIS A 1 220 ? 3.202 30.520 -13.465 1.00 54.00 220 HIS A CA 1
ATOM 1785 C C . HIS A 1 220 ? 1.780 30.819 -13.977 1.00 54.00 220 HIS A C 1
ATOM 1787 O O . HIS A 1 220 ? 1.645 31.376 -15.059 1.00 54.00 220 HIS A O 1
ATOM 1793 N N . LEU A 1 221 ? 0.729 30.418 -13.249 1.00 48.25 221 LEU A N 1
ATOM 1794 C CA . LEU A 1 221 ? -0.673 30.682 -13.617 1.00 48.25 221 LEU A CA 1
ATOM 1795 C C . LEU A 1 221 ? -1.287 31.851 -12.835 1.00 48.25 221 LEU A C 1
ATOM 1797 O O . LEU A 1 221 ? -2.427 32.216 -13.100 1.00 48.25 221 LEU A O 1
ATOM 1801 N N . LEU A 1 222 ? -0.553 32.410 -11.872 1.00 52.09 222 LEU A N 1
ATOM 1802 C CA . LEU A 1 222 ? -0.985 33.515 -11.012 1.00 52.09 222 LEU A CA 1
ATOM 1803 C C . LEU A 1 222 ? -0.063 34.727 -11.169 1.00 52.09 222 LEU A C 1
ATOM 1805 O O . LEU A 1 222 ? 0.189 35.438 -10.205 1.00 52.09 222 LEU A O 1
ATOM 1809 N N . ASP A 1 223 ? 0.507 34.916 -12.358 1.00 47.72 223 ASP A N 1
ATOM 1810 C CA . ASP A 1 223 ? 1.210 36.158 -12.652 1.00 47.72 223 ASP A CA 1
ATOM 1811 C C . ASP A 1 223 ? 0.170 37.291 -12.626 1.00 47.72 223 ASP A C 1
ATOM 1813 O O . ASP A 1 223 ? -0.733 37.325 -13.464 1.00 47.72 223 ASP A O 1
ATOM 1817 N N . ASP A 1 224 ? 0.277 38.192 -11.645 1.00 52.69 224 ASP A N 1
ATOM 1818 C CA . ASP A 1 224 ? -0.619 39.341 -11.411 1.00 52.69 224 ASP A CA 1
ATOM 1819 C C . ASP A 1 224 ? -0.566 40.390 -12.551 1.00 52.69 224 ASP A C 1
ATOM 1821 O O . ASP A 1 224 ? -1.087 41.497 -12.442 1.00 52.69 224 ASP A O 1
ATOM 1825 N N . SER A 1 225 ? 0.042 40.054 -13.692 1.00 51.53 225 SER A N 1
ATOM 1826 C CA . SER A 1 225 ? 0.169 40.908 -14.875 1.00 51.53 225 SER A CA 1
ATOM 1827 C C . SER A 1 225 ? -1.132 41.072 -15.679 1.00 51.53 225 SER A C 1
ATOM 1829 O O . SER A 1 225 ? -1.129 41.761 -16.699 1.00 51.53 225 SER A O 1
ATOM 1831 N N . ASN A 1 226 ? -2.246 40.489 -15.218 1.00 45.34 226 ASN A N 1
ATOM 1832 C CA . ASN A 1 226 ? -3.562 40.549 -15.867 1.00 45.34 226 ASN A CA 1
ATOM 1833 C C . ASN A 1 226 ? -4.690 41.130 -14.990 1.00 45.34 226 ASN A C 1
ATOM 1835 O O . ASN A 1 226 ? -5.864 40.947 -15.321 1.00 45.34 226 ASN A O 1
ATOM 1839 N N . GLU A 1 227 ? -4.387 41.854 -13.906 1.00 47.09 227 GLU A N 1
ATOM 1840 C CA . GLU A 1 227 ? -5.426 42.677 -13.272 1.00 47.09 227 GLU A CA 1
ATOM 1841 C C . GLU A 1 227 ? -5.830 43.828 -14.217 1.00 47.09 227 GLU A C 1
ATOM 1843 O O . GLU A 1 227 ? -4.969 44.602 -14.652 1.00 47.09 227 GLU A O 1
ATOM 1848 N N . PRO A 1 228 ? -7.120 43.965 -14.585 1.00 45.31 228 PRO A N 1
ATOM 1849 C CA . PRO A 1 228 ? -7.567 45.128 -15.338 1.00 45.31 228 PRO A CA 1
ATOM 1850 C C . PRO A 1 228 ? -7.374 46.388 -14.476 1.00 45.31 228 PRO A C 1
ATOM 1852 O O . PRO A 1 228 ? -7.612 46.336 -13.267 1.00 45.31 228 PRO A O 1
ATOM 1855 N N . PRO A 1 229 ? -6.954 47.524 -15.064 1.00 42.66 229 PRO A N 1
ATOM 1856 C CA . PRO A 1 229 ? -6.673 48.733 -14.299 1.00 42.66 229 PRO A CA 1
ATOM 1857 C C . PRO A 1 229 ? -7.923 49.184 -13.537 1.00 42.66 229 PRO A C 1
ATOM 1859 O O . PRO A 1 229 ? -9.018 49.230 -14.104 1.00 42.66 229 PRO A O 1
ATOM 1862 N N . SER A 1 230 ? -7.750 49.512 -12.253 1.00 48.38 230 SER A N 1
ATOM 1863 C CA . SER A 1 230 ? -8.827 50.015 -11.406 1.00 48.38 230 SER A CA 1
ATOM 1864 C C . SER A 1 230 ? -9.388 51.303 -12.002 1.00 48.38 230 SER A C 1
ATOM 1866 O O . SER A 1 230 ? -8.660 52.274 -12.210 1.00 48.38 230 SER A O 1
ATOM 1868 N N . THR A 1 231 ? -10.685 51.305 -12.286 1.00 51.00 231 THR A N 1
ATOM 1869 C CA . THR A 1 231 ? -11.418 52.513 -12.656 1.00 51.00 231 THR A CA 1
ATOM 1870 C C . THR A 1 231 ? -11.658 53.347 -11.400 1.00 51.00 231 THR A C 1
ATOM 1872 O O . THR A 1 231 ? -12.618 53.077 -10.676 1.00 51.00 231 THR A O 1
ATOM 1875 N N . ASP A 1 232 ? -10.780 54.320 -11.164 1.00 47.25 232 ASP A N 1
ATOM 1876 C CA . ASP A 1 232 ? -11.111 55.560 -10.450 1.00 47.25 232 ASP A CA 1
ATOM 1877 C C . ASP A 1 232 ? -11.584 56.622 -11.457 1.00 47.25 232 ASP A C 1
ATOM 1879 O O . ASP A 1 232 ? -10.975 56.714 -12.554 1.00 47.25 232 ASP A O 1
#

Foldseek 3Di:
DAFALQAAFFLDFDFDPPDDPVLVVVLVVLQVVLVVCLVPPLVVSLVSLVVSCVSTVLGLRSLNVSLNSCVVVVNLVVSQVSSLSSLQSRPCNVDDHPVNVVVVVVVCVVVVNDDDPLNQVVLVVDPSSRHHCVQALYGGHGDLVNVLSVVVVVVVVCVVVVVDDDPDPCVVVVSVVVSVVVVVVDDPVVVVLVVVQSVQVVCVSNVNDDHDDPCSVCVPVPPVPPDDDDDD

Radius of gyration: 22.58 Å; chains: 1; bounding box: 50×68×57 Å

pLDDT: mean 89.55, std 13.89, range [42.66, 98.56]

Secondary structure (DSSP, 8-state):
----SSS---S---PPTT--HHHHHHHHHHHHHHHHHTTT-HHHHHHHHHHHHHHSTT-HHHHHHHHHHHHHTT-HHHHHHHHHHHHHT-SS-SS--HHHHHHHHHHHHHTT-----HHHHHHTTSTTSS--TTTBSSSS-B-HHHHHHHHHHHHHHHHHTTSS--S-TTHHHHHHHHHHHHHHHS-HHHHHHHHHHHHHHHHHHTTSSPPPPHHHH-TTS--GGGPPPP--